Protein AF-A0A238GZ74-F1 (afdb_monomer)

Mean predicted aligned error: 11.52 Å

Nearest PDB structures (foldseek):
  6ar7-assembly4_D  TM=9.794E-01  e=8.488E-16  Burkholderia thailandensis E264
  6ar7-assembly1_A  TM=9.513E-01  e=3.813E-16  Burkholderia thailandensis E264
  5l0f-assembly2_B  TM=3.758E-01  e=3.341E+00  Homo sapiens

Organism: NCBI:txid1503053

pLDDT: mean 83.12, std 20.98, range [34.12, 98.75]

Secondary structure (DSSP, 8-state):
--SSSHHHHHHHHHHHHHHHTT--------PPPPHHHHHHHHHHT-GGG-SHHHHHHHHHHHHHHHHHHHHHHHHHHHHHS-HHHHHHHHHHHHHHHHHHHHHHHHHHHHHTT--SHHHHHHHHHHHHHHHHHHHHHHHHHHHHHHHHHHHHHH-TT----PPPP---GGGSHHHHHHHHHHHHHHHHHHHHS-GGGHHHHHHHHHHHHHHHPPPP----------

Foldseek 3Di:
DPDPPPVVVVVVVVVVVVVVVPPPDPPPPPPPPDVLVVQLVVQCPDPVLVDLVSNLVSLVVSQVVLLVLLVVLLVLCCVQPDPVVNVLSVQLVVLLVQLLVLQLLLLCQVLVVDDDSVSVVVSSVSNRPSSNVSSVVSNVSSVVSVVVVVVCVVPVDDDDPPDDDDDDLVVPPVSVVVVVVVVVVLVVVLVVGDPVCNVSSVSSVVSVVSSVDRDDPPPPDDDDDD

Radius of gyration: 26.58 Å; Cα contacts (8 Å, |Δi|>4): 121; chains: 1; bounding box: 65×77×78 Å

Solvent-accessible surface area (backbone atoms only — not comparable to full-atom values): 13130 Å² total; per-residue (Å²): 144,80,83,75,72,70,67,58,58,60,54,55,55,53,54,56,57,54,56,63,74,66,66,66,80,78,72,77,77,71,74,76,75,54,68,60,62,51,50,30,55,55,43,49,70,32,81,92,17,66,49,71,68,36,36,45,49,30,48,51,55,37,31,53,54,26,47,54,40,32,53,56,24,43,55,48,27,63,71,62,39,54,76,84,52,32,60,55,51,54,52,40,52,53,32,44,56,57,18,52,56,34,42,53,56,33,54,47,64,57,53,73,79,56,82,61,68,70,55,54,51,50,52,48,47,68,63,26,52,67,38,45,54,48,18,52,55,31,40,55,50,33,51,52,39,54,52,51,55,58,49,50,76,73,48,89,81,69,77,85,80,69,81,84,75,89,73,66,50,85,79,34,72,71,50,36,51,52,52,50,52,50,52,53,53,50,52,57,48,61,76,70,51,59,77,89,51,46,64,40,51,52,53,22,50,57,32,43,53,52,38,73,49,76,81,76,78,82,88,79,86,88,88,79,84,133

Sequence (226 aa):
MMARLGRTWARWAAAVLAGWLLAGAARAEVSAADPIDVAMRQCLARRDRSSTAGQIQCMDDAQQKWLVEVDNAYARVEKIAPADKRRGWQESQRRWLEWRKDESHLVHAVYETTQGTAYLMASADMRLQPVRDRALALRDAAERYVQQAAGRHAQAGGGKRGGRRVQPCSRDAACEHALFDMNRYYTKLRTRMPAASLPTLGRRSARGSRFAMRRRRSSARTSASI

InterPro domains:
  IPR009739 Lysozyme inhibitor LprI-like, N-terminal [PF07007] (48-138)

Structure (mmCIF, N/CA/C/O backbone):
data_AF-A0A238GZ74-F1
#
_entry.id   AF-A0A238GZ74-F1
#
loop_
_atom_site.group_PDB
_atom_site.id
_atom_site.type_symbol
_atom_site.label_atom_id
_atom_site.label_alt_id
_atom_site.label_comp_id
_atom_site.label_asym_id
_atom_site.label_entity_id
_atom_site.label_seq_id
_atom_site.pdbx_PDB_ins_code
_atom_site.Cartn_x
_atom_site.Cartn_y
_atom_site.Cartn_z
_atom_site.occupancy
_atom_site.B_iso_or_equiv
_atom_site.auth_seq_id
_atom_site.auth_comp_id
_atom_site.auth_asym_id
_atom_site.auth_atom_id
_atom_site.pdbx_PDB_model_num
ATOM 1 N N . MET A 1 1 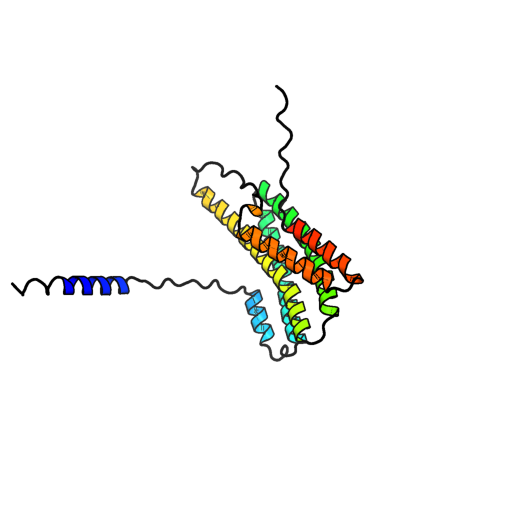? -37.310 -66.913 9.807 1.00 46.53 1 MET A N 1
ATOM 2 C CA . MET A 1 1 ? -36.650 -65.783 10.504 1.00 46.53 1 MET A CA 1
ATOM 3 C C . MET A 1 1 ? -35.963 -64.833 9.501 1.00 46.53 1 MET A C 1
ATOM 5 O O . MET A 1 1 ? -34.801 -64.521 9.673 1.00 46.53 1 MET A O 1
ATOM 9 N N . MET A 1 2 ? -36.657 -64.374 8.440 1.00 45.66 2 MET A N 1
ATOM 10 C CA . MET A 1 2 ? -36.032 -63.603 7.332 1.00 45.66 2 MET A CA 1
ATOM 11 C C . MET A 1 2 ? -36.835 -62.367 6.859 1.00 45.66 2 MET A C 1
ATOM 13 O O . MET A 1 2 ? -36.468 -61.734 5.881 1.00 45.66 2 MET A O 1
ATOM 17 N N . ALA A 1 3 ? -37.912 -61.963 7.548 1.00 49.19 3 ALA A N 1
ATOM 18 C CA . ALA A 1 3 ? -38.801 -60.878 7.079 1.00 49.19 3 ALA A CA 1
ATOM 19 C C . ALA A 1 3 ? -38.750 -59.574 7.909 1.00 49.19 3 ALA A C 1
ATOM 21 O O . ALA A 1 3 ? -39.533 -58.648 7.673 1.00 49.19 3 ALA A O 1
ATOM 22 N N . ARG A 1 4 ? -37.861 -59.481 8.910 1.00 45.59 4 ARG A N 1
ATOM 23 C CA . ARG A 1 4 ? -37.757 -58.302 9.801 1.00 45.59 4 ARG A CA 1
ATOM 24 C C . ARG A 1 4 ? -36.551 -57.396 9.525 1.00 45.59 4 ARG A C 1
ATOM 26 O O . ARG A 1 4 ? -36.539 -56.275 10.017 1.00 45.59 4 ARG A O 1
ATOM 33 N N . LEU A 1 5 ? -35.601 -57.826 8.692 1.00 48.38 5 LEU A N 1
ATOM 34 C CA . LEU A 1 5 ? -34.382 -57.065 8.381 1.00 48.38 5 LEU A CA 1
ATOM 35 C C . LEU A 1 5 ? -34.553 -56.040 7.243 1.00 48.38 5 LEU A C 1
ATOM 37 O O . LEU A 1 5 ? -33.797 -55.083 7.192 1.00 48.38 5 LEU A O 1
ATOM 41 N N . GLY A 1 6 ? -35.563 -56.164 6.373 1.00 41.38 6 GLY A N 1
ATOM 42 C CA . GLY A 1 6 ? -35.750 -55.240 5.237 1.00 41.38 6 GLY A CA 1
ATOM 43 C C . GLY A 1 6 ? -36.403 -53.891 5.578 1.00 41.38 6 GLY A C 1
ATOM 44 O O . GLY A 1 6 ? -36.279 -52.930 4.826 1.00 41.38 6 GLY A O 1
ATOM 45 N N . ARG A 1 7 ? -37.095 -53.784 6.723 1.00 48.53 7 ARG A N 1
ATOM 46 C CA . ARG A 1 7 ? -37.870 -52.579 7.091 1.00 48.53 7 ARG A CA 1
ATOM 47 C C . ARG A 1 7 ? -37.052 -51.486 7.778 1.00 48.53 7 ARG A C 1
ATOM 49 O O . ARG A 1 7 ? -37.480 -50.335 7.803 1.00 48.53 7 ARG A O 1
ATOM 56 N N . THR A 1 8 ? -35.894 -51.824 8.336 1.00 48.03 8 THR A N 1
ATOM 57 C CA . THR A 1 8 ? -35.014 -50.850 8.992 1.00 48.03 8 THR A CA 1
ATOM 58 C C . THR A 1 8 ? -34.196 -50.073 7.967 1.00 48.03 8 THR A C 1
ATOM 60 O O . THR A 1 8 ? -34.120 -48.854 8.067 1.00 48.03 8 THR A O 1
ATOM 63 N N . TRP A 1 9 ? -33.691 -50.727 6.919 1.00 48.41 9 TRP A N 1
ATOM 64 C CA . TRP A 1 9 ? -32.884 -50.091 5.868 1.00 48.41 9 TRP A CA 1
ATOM 65 C C . TRP A 1 9 ? -33.650 -49.027 5.069 1.00 48.41 9 TRP A C 1
ATOM 67 O O . TRP A 1 9 ? -33.105 -47.962 4.782 1.00 48.41 9 TRP A O 1
ATOM 77 N N . ALA A 1 10 ? -34.940 -49.251 4.802 1.00 49.47 10 ALA A N 1
ATOM 78 C CA . ALA A 1 10 ? -35.787 -48.283 4.101 1.00 49.47 10 ALA A CA 1
ATOM 79 C C . ALA A 1 10 ? -36.005 -46.974 4.891 1.00 49.47 10 ALA A C 1
ATOM 81 O O . ALA A 1 10 ? -36.161 -45.908 4.300 1.00 49.47 10 ALA A O 1
ATOM 82 N N . ARG A 1 11 ? -35.976 -47.028 6.231 1.00 50.97 11 ARG A N 1
ATOM 83 C CA . ARG A 1 11 ? -36.140 -45.842 7.091 1.00 50.97 11 ARG A CA 1
ATOM 84 C C . ARG A 1 11 ? -34.871 -44.994 7.172 1.00 50.97 11 ARG A C 1
ATOM 86 O O . ARG A 1 11 ? -34.969 -43.772 7.229 1.00 50.97 11 ARG A O 1
ATOM 93 N N . TRP A 1 12 ? -33.696 -45.621 7.116 1.00 52.06 12 TRP A N 1
ATOM 94 C CA . TRP A 1 12 ? -32.420 -44.900 7.089 1.00 52.06 12 TRP A CA 1
ATOM 95 C C . TRP A 1 12 ? -32.169 -44.218 5.738 1.00 52.06 12 TRP A C 1
ATOM 97 O O . TRP A 1 12 ? -31.689 -43.088 5.714 1.00 52.06 12 TRP A O 1
ATOM 107 N N . ALA A 1 13 ? -32.581 -44.831 4.622 1.00 50.59 13 ALA A N 1
ATOM 108 C CA . ALA A 1 13 ? -32.470 -44.214 3.297 1.00 50.59 13 ALA A CA 1
ATOM 109 C C . ALA A 1 13 ? -33.326 -42.936 3.156 1.00 50.59 13 ALA A C 1
ATOM 111 O O . ALA A 1 13 ? -32.868 -41.939 2.599 1.00 50.59 13 ALA A O 1
ATOM 112 N N . ALA A 1 14 ? -34.540 -42.926 3.720 1.00 50.47 14 ALA A N 1
ATOM 113 C CA . ALA A 1 14 ? -35.419 -41.755 3.688 1.00 50.47 14 ALA A CA 1
ATOM 114 C C . ALA A 1 14 ? -34.903 -40.586 4.556 1.00 50.47 14 ALA A C 1
ATOM 116 O O . ALA A 1 14 ? -35.042 -39.426 4.172 1.00 50.47 14 ALA A O 1
ATOM 117 N N . ALA A 1 15 ? -34.261 -40.873 5.694 1.00 52.97 15 ALA A N 1
ATOM 118 C CA . ALA A 1 15 ? -33.693 -39.843 6.568 1.00 52.97 15 ALA A CA 1
ATOM 119 C C . ALA A 1 15 ? -32.456 -39.156 5.955 1.00 52.97 15 ALA A C 1
ATOM 121 O O . ALA A 1 15 ? -32.269 -37.952 6.130 1.00 52.97 15 ALA A O 1
ATOM 122 N N . VAL A 1 16 ? -31.644 -39.889 5.185 1.00 55.69 16 VAL A N 1
ATOM 123 C CA . VAL A 1 16 ? -30.477 -39.323 4.484 1.00 55.69 16 VAL A CA 1
ATOM 124 C C . VAL A 1 16 ? -30.906 -38.428 3.313 1.00 55.69 16 VAL A C 1
ATOM 126 O O . VAL A 1 16 ? -30.324 -37.362 3.118 1.00 55.69 16 VAL A O 1
ATOM 129 N N . LEU A 1 17 ? -31.970 -38.794 2.587 1.00 52.47 17 LEU A N 1
ATOM 130 C CA . LEU A 1 17 ? -32.518 -37.973 1.497 1.00 52.47 17 LEU A CA 1
ATOM 131 C C . LEU A 1 17 ? -33.204 -36.688 1.998 1.00 52.47 17 LEU A C 1
ATOM 133 O O . LEU A 1 17 ? -33.094 -35.649 1.350 1.00 52.47 17 LEU A O 1
ATOM 137 N N . ALA A 1 18 ? -33.844 -36.713 3.172 1.00 52.44 18 ALA A N 1
ATOM 138 C CA . ALA A 1 18 ? -34.427 -35.513 3.782 1.00 52.44 18 ALA A CA 1
ATOM 139 C C . ALA A 1 18 ? -33.367 -34.542 4.344 1.00 52.44 18 ALA A C 1
ATOM 141 O O . ALA A 1 18 ? -33.558 -33.328 4.298 1.00 52.44 18 ALA A O 1
ATOM 142 N N . GLY A 1 19 ? -32.225 -35.054 4.823 1.00 47.50 19 GLY A N 1
ATOM 143 C CA . GLY A 1 19 ? -31.106 -34.227 5.292 1.00 47.50 19 GLY A CA 1
ATOM 144 C C . GLY A 1 19 ? -30.390 -33.462 4.172 1.00 47.50 19 GLY A C 1
ATOM 145 O O . GLY A 1 19 ? -29.917 -32.350 4.393 1.00 47.50 19 GLY A O 1
ATOM 146 N N . TRP A 1 20 ? -30.365 -34.013 2.954 1.00 51.56 20 TRP A N 1
ATOM 147 C CA . TRP A 1 20 ? -29.776 -33.351 1.782 1.00 51.56 20 TRP A CA 1
ATOM 148 C C . TRP A 1 20 ? -30.639 -32.215 1.216 1.00 51.56 20 TRP A C 1
ATOM 150 O O . TRP A 1 20 ? -30.100 -31.266 0.654 1.00 51.56 20 TRP A O 1
ATOM 160 N N . LEU A 1 21 ? -31.962 -32.257 1.406 1.00 48.66 21 LEU A N 1
ATOM 161 C CA . LEU A 1 21 ? -32.877 -31.214 0.920 1.00 48.66 21 LEU A CA 1
ATOM 162 C C . LEU A 1 21 ? -32.954 -29.976 1.834 1.00 48.66 21 LEU A C 1
ATOM 164 O O . LEU A 1 21 ? -33.489 -28.950 1.423 1.00 48.66 21 LEU A O 1
ATOM 168 N N . LEU A 1 22 ? -32.394 -30.043 3.047 1.00 49.59 22 LEU A N 1
ATOM 169 C CA . LEU A 1 22 ? -32.349 -28.932 4.011 1.00 49.59 22 LEU A CA 1
ATOM 170 C C . LEU A 1 22 ? -30.972 -28.263 4.125 1.00 49.59 22 LEU A C 1
ATOM 172 O O . LEU A 1 22 ? -30.814 -27.322 4.905 1.00 49.59 22 LEU A O 1
ATOM 176 N N . ALA A 1 23 ? -29.991 -28.669 3.313 1.00 51.97 23 ALA A N 1
ATOM 177 C CA . ALA A 1 23 ? -28.758 -27.912 3.110 1.00 51.97 23 ALA A CA 1
ATOM 178 C C . ALA A 1 23 ? -29.053 -26.692 2.218 1.00 51.97 23 ALA A C 1
ATOM 180 O O . ALA A 1 23 ? -28.627 -26.602 1.068 1.00 51.97 23 ALA A O 1
ATOM 181 N N . GLY A 1 24 ? -29.859 -25.768 2.751 1.00 52.69 24 GLY A N 1
ATOM 182 C CA . GLY A 1 24 ? -30.138 -24.479 2.142 1.00 52.69 24 GLY A CA 1
ATOM 183 C C . GLY A 1 24 ? -28.825 -23.806 1.771 1.00 52.69 24 GLY A C 1
ATOM 184 O O . GLY A 1 24 ? -27.907 -23.734 2.588 1.00 52.69 24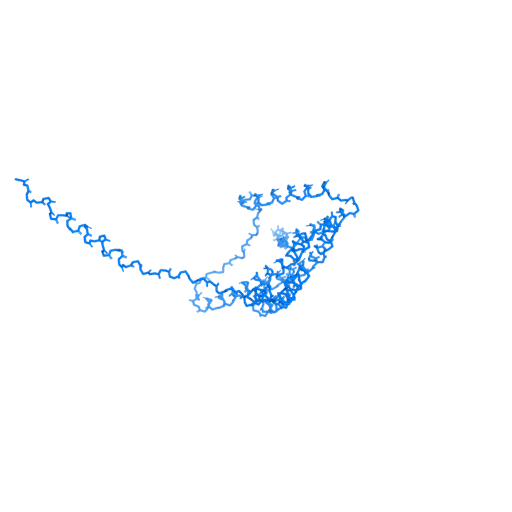 GLY A O 1
ATOM 185 N N . ALA A 1 25 ? -28.740 -23.368 0.516 1.00 51.97 25 ALA A N 1
ATOM 186 C CA . ALA A 1 25 ? -27.586 -22.702 -0.054 1.00 51.97 25 ALA A CA 1
ATOM 187 C C . ALA A 1 25 ? -27.065 -21.623 0.903 1.00 51.97 25 ALA A C 1
ATOM 189 O O . ALA A 1 25 ? -27.630 -20.531 0.998 1.00 51.97 25 ALA A O 1
ATOM 190 N N . ALA A 1 26 ? -25.964 -21.927 1.591 1.00 49.28 26 ALA A N 1
ATOM 191 C CA . ALA A 1 26 ? -25.120 -20.915 2.186 1.00 49.28 26 ALA A CA 1
ATOM 192 C C . ALA A 1 26 ? -24.568 -20.106 1.011 1.00 49.28 26 ALA A C 1
ATOM 194 O O . ALA A 1 26 ? -23.570 -20.471 0.391 1.00 49.28 26 ALA A O 1
ATOM 195 N N . ARG A 1 27 ? -25.282 -19.042 0.632 1.00 48.38 27 ARG A N 1
ATOM 196 C CA . ARG A 1 27 ? -24.738 -18.024 -0.251 1.00 48.38 27 ARG A CA 1
ATOM 197 C C . ARG A 1 27 ? -23.567 -17.431 0.513 1.00 48.38 27 ARG A C 1
ATOM 199 O O . ARG A 1 27 ? -23.760 -16.660 1.446 1.00 48.38 27 ARG A O 1
ATOM 206 N N . ALA A 1 28 ? -22.358 -17.846 0.154 1.00 44.69 28 ALA A N 1
ATOM 207 C CA . ALA A 1 28 ? -21.186 -17.048 0.434 1.00 44.69 28 ALA A CA 1
ATOM 208 C C . ALA A 1 28 ? -21.452 -15.703 -0.246 1.00 44.69 28 ALA A C 1
ATOM 210 O O . ALA A 1 28 ? -21.401 -15.606 -1.473 1.00 44.69 28 ALA A O 1
ATOM 211 N N . GLU A 1 29 ? -21.858 -14.699 0.530 1.00 43.28 29 GLU A N 1
ATOM 212 C CA . GLU A 1 29 ? -21.882 -13.324 0.061 1.00 43.28 29 GLU A CA 1
ATOM 213 C C . GLU A 1 29 ? -20.438 -12.992 -0.300 1.00 43.28 29 GLU A C 1
ATOM 215 O O . GLU A 1 29 ? -19.588 -12.755 0.557 1.00 43.28 29 GLU A O 1
ATOM 220 N N . VAL A 1 30 ? -20.126 -13.085 -1.591 1.00 51.38 30 VAL A N 1
ATOM 221 C CA . VAL A 1 30 ? -18.886 -12.546 -2.123 1.00 51.38 30 VAL A CA 1
ATOM 222 C C . VAL A 1 30 ? -18.981 -11.056 -1.848 1.00 51.38 30 VAL A C 1
ATOM 224 O O . VAL A 1 30 ? -19.766 -10.371 -2.505 1.00 51.38 30 VAL A O 1
ATOM 227 N N . SER A 1 31 ? -18.236 -10.569 -0.849 1.00 61.50 31 SER A N 1
ATOM 228 C CA . SER A 1 31 ? -18.113 -9.133 -0.604 1.00 61.50 31 SER A CA 1
ATOM 229 C C . SER A 1 31 ? -17.838 -8.463 -1.939 1.00 61.50 31 SER A C 1
ATOM 231 O O . SER A 1 31 ? -16.862 -8.798 -2.617 1.00 61.50 31 SER A O 1
ATOM 233 N N . ALA A 1 32 ? -18.742 -7.569 -2.341 1.00 75.31 32 ALA A N 1
ATOM 234 C CA . ALA A 1 32 ? -18.608 -6.856 -3.595 1.00 75.31 32 ALA A CA 1
ATOM 235 C C . ALA A 1 32 ? -17.223 -6.198 -3.637 1.00 75.31 32 ALA A C 1
ATOM 237 O O . ALA A 1 32 ? -16.782 -5.591 -2.658 1.00 75.31 32 ALA A O 1
ATOM 238 N N . ALA A 1 33 ? -16.519 -6.371 -4.757 1.00 86.12 33 ALA A N 1
ATOM 239 C CA . ALA A 1 33 ? -15.210 -5.761 -4.939 1.00 86.12 33 ALA A CA 1
ATOM 240 C C . ALA A 1 33 ? -15.310 -4.239 -4.763 1.00 86.12 33 ALA A C 1
ATOM 242 O O . ALA A 1 33 ? -16.306 -3.634 -5.167 1.00 86.12 33 ALA A O 1
ATOM 243 N N . ASP A 1 34 ? -14.268 -3.627 -4.200 1.00 94.81 34 ASP A N 1
ATOM 244 C CA . ASP A 1 34 ? -14.246 -2.182 -3.991 1.00 94.81 34 ASP A CA 1
ATOM 245 C C . ASP A 1 34 ? -14.442 -1.435 -5.328 1.00 94.81 34 ASP A C 1
ATOM 247 O O . ASP A 1 34 ? -13.803 -1.802 -6.325 1.00 94.81 34 ASP A O 1
ATOM 251 N N . PRO A 1 35 ? -15.288 -0.389 -5.385 1.00 96.38 35 PRO A N 1
ATOM 252 C CA . PRO A 1 35 ? -15.501 0.389 -6.602 1.00 96.38 35 PRO A CA 1
ATOM 253 C C . PRO A 1 35 ? -14.214 0.943 -7.235 1.00 96.38 35 PRO A C 1
ATOM 255 O O . PRO A 1 35 ? -14.149 1.057 -8.459 1.00 96.38 35 PRO A O 1
ATOM 258 N N . ILE A 1 36 ? -13.176 1.251 -6.447 1.00 97.81 36 ILE A N 1
ATOM 259 C CA . ILE A 1 36 ? -11.873 1.703 -6.959 1.00 97.81 36 ILE A CA 1
ATOM 260 C C . ILE A 1 36 ? -11.189 0.576 -7.737 1.00 97.81 36 ILE A C 1
ATOM 262 O O . ILE A 1 36 ? -10.707 0.799 -8.848 1.00 97.81 36 ILE A O 1
ATOM 266 N N . ASP A 1 37 ? -11.204 -0.645 -7.204 1.00 97.31 37 ASP A N 1
ATOM 267 C CA . ASP A 1 37 ? -10.614 -1.814 -7.863 1.00 97.31 37 ASP A CA 1
ATOM 268 C C . ASP A 1 37 ? -11.423 -2.230 -9.104 1.00 97.31 37 ASP A C 1
ATOM 270 O O . ASP A 1 37 ? -10.864 -2.685 -10.106 1.00 97.31 37 ASP A O 1
ATOM 274 N N . VAL A 1 38 ? -12.750 -2.066 -9.069 1.00 97.75 38 VAL A N 1
ATOM 275 C CA . VAL A 1 38 ? -13.624 -2.245 -10.241 1.00 97.75 38 VAL A CA 1
ATOM 276 C C . VAL A 1 38 ? -13.270 -1.226 -11.329 1.00 97.75 38 VAL A C 1
ATOM 278 O O . VAL A 1 38 ? -13.037 -1.617 -12.473 1.00 97.75 38 VAL A O 1
ATOM 281 N N . ALA A 1 39 ? -13.167 0.058 -10.976 1.00 97.94 39 ALA A N 1
ATOM 282 C CA . ALA A 1 39 ? -12.821 1.124 -11.912 1.00 97.94 39 ALA A CA 1
ATOM 283 C C . ALA A 1 39 ? -11.410 0.948 -12.493 1.00 97.94 39 ALA A C 1
ATOM 285 O O . ALA A 1 39 ? -11.197 1.199 -13.678 1.00 97.94 39 ALA A O 1
ATOM 286 N N . MET A 1 40 ? -10.451 0.471 -11.694 1.00 98.31 40 MET A N 1
ATOM 287 C CA . MET A 1 40 ? -9.111 0.140 -12.176 1.00 98.31 40 MET A CA 1
ATOM 288 C C . MET A 1 40 ? -9.158 -0.985 -13.214 1.00 98.31 40 MET A C 1
ATOM 290 O O . MET A 1 40 ? -8.595 -0.837 -14.295 1.00 98.31 40 MET A O 1
ATOM 294 N N . ARG A 1 41 ? -9.876 -2.084 -12.937 1.00 97.75 41 ARG A N 1
ATOM 295 C CA . ARG A 1 41 ? -10.045 -3.190 -13.900 1.00 97.75 41 ARG A CA 1
ATOM 296 C C . ARG A 1 41 ? -10.688 -2.728 -15.205 1.00 97.75 41 ARG A C 1
ATOM 298 O O . ARG A 1 41 ? -10.248 -3.131 -16.276 1.00 97.75 41 ARG A O 1
ATOM 305 N N . GLN A 1 42 ? -11.690 -1.857 -15.123 1.00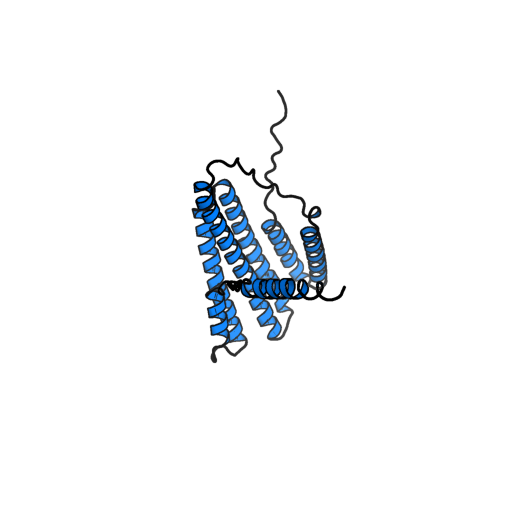 98.19 42 GLN A N 1
ATOM 306 C CA . GLN A 1 42 ? -12.312 -1.257 -16.303 1.00 98.19 42 GLN A CA 1
ATOM 307 C C . GLN A 1 42 ? -11.328 -0.365 -17.069 1.00 98.19 42 GLN A C 1
ATOM 309 O O . GLN A 1 42 ? -11.254 -0.463 -18.289 1.00 98.19 42 GLN A O 1
ATOM 314 N N . CYS A 1 43 ? -10.536 0.457 -16.371 1.00 98.31 43 CYS A N 1
ATOM 315 C CA . CYS A 1 43 ? -9.501 1.297 -16.975 1.00 98.31 43 CYS A CA 1
ATOM 316 C C . CYS A 1 43 ? -8.472 0.464 -17.746 1.00 98.31 43 CYS A C 1
ATOM 318 O O . CYS A 1 43 ? -8.187 0.767 -18.901 1.00 98.31 43 CYS A O 1
ATOM 320 N N . LEU A 1 44 ? -7.979 -0.617 -17.135 1.00 98.06 44 LEU A N 1
ATOM 321 C CA . LEU A 1 44 ? -7.005 -1.533 -17.736 1.00 98.06 44 LEU A CA 1
ATOM 322 C C . LEU A 1 44 ? -7.538 -2.240 -18.994 1.00 98.06 44 LEU A C 1
ATOM 324 O O . LEU A 1 44 ? -6.751 -2.628 -19.851 1.00 98.06 44 LEU A O 1
ATOM 328 N N . ALA A 1 45 ? -8.860 -2.392 -19.122 1.00 97.94 45 ALA A N 1
ATOM 329 C CA . ALA A 1 45 ? -9.506 -2.995 -20.287 1.00 97.94 45 ALA A CA 1
ATOM 330 C C . ALA A 1 45 ? -9.772 -1.998 -21.434 1.00 97.94 45 ALA A C 1
ATOM 332 O O . ALA A 1 45 ? -10.227 -2.399 -22.509 1.00 97.94 45 ALA A O 1
ATOM 333 N N . ARG A 1 46 ? -9.523 -0.696 -21.235 1.00 97.81 46 ARG A N 1
ATOM 334 C CA . ARG A 1 46 ? -9.758 0.316 -22.270 1.00 97.81 46 ARG A CA 1
ATOM 335 C C . ARG A 1 46 ? -8.734 0.202 -23.396 1.00 97.81 46 ARG A C 1
ATOM 337 O O . ARG A 1 46 ? -7.536 0.078 -23.152 1.00 97.81 46 ARG A O 1
ATOM 344 N N . ARG A 1 47 ? -9.193 0.354 -24.644 1.00 96.88 47 ARG A N 1
ATOM 345 C CA . ARG A 1 47 ? -8.318 0.314 -25.831 1.00 96.88 47 ARG A CA 1
ATOM 346 C C . ARG A 1 47 ? -7.226 1.387 -25.804 1.00 96.88 47 ARG A C 1
ATOM 348 O O . ARG A 1 47 ? -6.106 1.101 -26.201 1.00 96.88 47 ARG A O 1
ATOM 355 N N . ASP A 1 48 ? -7.525 2.583 -25.296 1.00 96.12 48 ASP A N 1
ATOM 356 C CA . ASP A 1 48 ? -6.558 3.684 -25.173 1.00 96.12 48 ASP A CA 1
ATOM 357 C C . ASP A 1 48 ? -5.566 3.514 -24.004 1.00 96.12 48 ASP A C 1
ATOM 359 O O . ASP A 1 48 ? -4.636 4.302 -23.863 1.00 96.12 48 ASP A O 1
ATOM 363 N N . ARG A 1 49 ? -5.732 2.473 -23.176 1.00 96.31 49 ARG A N 1
ATOM 364 C CA . ARG A 1 49 ? -4.859 2.141 -22.036 1.00 96.31 49 ARG A CA 1
ATOM 365 C C . ARG A 1 49 ? -4.143 0.794 -22.212 1.00 96.31 49 ARG A C 1
ATOM 367 O O . ARG A 1 49 ? -3.625 0.253 -21.242 1.00 96.31 49 ARG A O 1
ATOM 374 N N . SER A 1 50 ? -4.097 0.254 -23.434 1.00 95.12 50 SER A N 1
ATOM 375 C CA . SER A 1 50 ? -3.501 -1.063 -23.715 1.00 95.12 50 SER A CA 1
ATOM 376 C C . SER A 1 50 ? -1.972 -1.096 -23.611 1.00 95.12 50 SER A C 1
ATOM 378 O O . SER A 1 50 ? -1.396 -2.161 -23.394 1.00 95.12 50 SER A O 1
ATOM 380 N N . SER A 1 51 ? -1.303 0.051 -23.763 1.00 97.62 51 SER A N 1
ATOM 381 C CA . SER A 1 51 ? 0.149 0.152 -23.607 1.00 97.62 51 SER A CA 1
ATOM 382 C C . SER A 1 51 ? 0.557 0.008 -22.139 1.00 97.62 51 SER A C 1
ATOM 384 O O . SER A 1 51 ? -0.201 0.367 -21.241 1.00 97.62 51 SER A O 1
ATOM 386 N N . THR A 1 52 ? 1.789 -0.438 -21.868 1.00 97.62 52 THR A N 1
ATOM 387 C CA . THR A 1 52 ? 2.318 -0.504 -20.491 1.00 97.62 52 THR A CA 1
ATOM 388 C C . THR A 1 52 ? 2.214 0.843 -19.773 1.00 97.62 52 THR A C 1
ATOM 390 O O . THR A 1 52 ? 1.830 0.890 -18.610 1.00 97.62 52 THR A O 1
ATOM 393 N N . ALA A 1 53 ? 2.496 1.952 -20.464 1.00 97.50 53 ALA A N 1
ATOM 394 C CA . ALA A 1 53 ? 2.343 3.286 -19.890 1.00 97.50 53 ALA A CA 1
ATOM 395 C C . ALA A 1 53 ? 0.880 3.583 -19.514 1.00 97.50 53 ALA A C 1
ATOM 397 O O . ALA A 1 53 ? 0.618 4.068 -18.417 1.00 97.50 53 ALA A O 1
ATOM 398 N N . GLY A 1 54 ? -0.075 3.237 -20.385 1.00 98.19 54 GLY A N 1
ATOM 399 C CA . GLY A 1 54 ? -1.506 3.383 -20.108 1.00 98.19 54 GLY A CA 1
ATOM 400 C C . GLY A 1 54 ? -1.985 2.513 -18.942 1.00 98.19 54 GLY A C 1
ATOM 401 O O . GLY A 1 54 ? -2.788 2.965 -18.124 1.00 98.19 54 GLY A O 1
ATOM 402 N N . GLN A 1 55 ? -1.449 1.297 -18.811 1.00 98.19 55 GLN A N 1
ATOM 403 C CA . GLN A 1 55 ? -1.742 0.417 -17.680 1.00 98.19 55 GLN A CA 1
ATOM 404 C C . GLN A 1 55 ? -1.197 0.976 -16.362 1.00 98.19 55 GLN A C 1
ATOM 406 O O . GLN A 1 55 ? -1.932 1.028 -15.376 1.00 98.19 55 GLN A O 1
ATOM 411 N N . ILE A 1 56 ? 0.049 1.463 -16.351 1.00 98.31 56 ILE A N 1
ATOM 412 C CA . ILE A 1 56 ? 0.647 2.120 -15.179 1.00 98.31 56 ILE A CA 1
ATOM 413 C C . ILE A 1 56 ? -0.168 3.353 -14.782 1.00 98.31 56 ILE A C 1
ATOM 415 O O . ILE A 1 56 ? -0.471 3.513 -13.604 1.00 98.31 56 ILE A O 1
ATOM 419 N N . GLN A 1 57 ? -0.620 4.163 -15.745 1.00 98.44 57 GLN A N 1
ATOM 420 C CA . GLN A 1 57 ? -1.510 5.295 -15.465 1.00 98.44 57 GLN A CA 1
ATOM 421 C C . GLN A 1 57 ? -2.805 4.854 -14.773 1.00 98.44 57 GLN A C 1
ATOM 423 O O . GLN A 1 57 ? -3.214 5.480 -13.804 1.00 98.44 57 GLN A O 1
ATOM 428 N N . CYS A 1 58 ? -3.436 3.756 -15.205 1.00 98.56 58 CYS A N 1
ATOM 429 C CA . CYS A 1 58 ? -4.617 3.224 -14.513 1.00 98.56 58 CYS A CA 1
ATOM 430 C C . CYS A 1 58 ? -4.320 2.816 -13.058 1.00 98.56 58 CYS A C 1
ATOM 432 O O . CYS A 1 58 ? -5.168 3.001 -12.184 1.00 98.56 58 CYS A O 1
ATOM 434 N N . MET A 1 59 ? -3.138 2.253 -12.794 1.00 98.62 59 MET A N 1
ATOM 435 C CA . MET A 1 59 ? -2.715 1.858 -11.446 1.00 98.62 59 MET A CA 1
ATOM 436 C C . MET A 1 59 ? -2.396 3.073 -10.568 1.00 98.62 59 MET A C 1
ATOM 438 O O . MET A 1 59 ? -2.788 3.099 -9.403 1.00 98.62 59 MET A O 1
ATOM 442 N N . ASP A 1 60 ? -1.741 4.093 -11.123 1.00 98.44 60 ASP A N 1
ATOM 443 C CA . ASP A 1 60 ? -1.455 5.348 -10.425 1.00 98.44 60 ASP A CA 1
ATOM 444 C C . ASP A 1 60 ? -2.760 6.123 -10.138 1.00 98.44 60 ASP A C 1
ATOM 446 O O . ASP A 1 60 ? -2.963 6.587 -9.015 1.00 98.44 60 ASP A O 1
ATOM 450 N N . ASP A 1 61 ? -3.706 6.172 -11.085 1.00 98.62 61 ASP A N 1
ATOM 451 C CA . ASP A 1 61 ? -5.049 6.743 -10.884 1.00 98.62 61 ASP A CA 1
ATOM 452 C C . ASP A 1 61 ? -5.786 6.036 -9.727 1.00 98.62 61 ASP A C 1
ATOM 454 O O . ASP A 1 61 ? -6.413 6.676 -8.875 1.00 98.62 61 ASP A O 1
ATOM 458 N N . ALA A 1 62 ? -5.705 4.702 -9.668 1.00 98.62 62 ALA A N 1
ATOM 459 C CA . ALA A 1 62 ? -6.275 3.916 -8.576 1.00 98.62 62 ALA A CA 1
ATOM 460 C C . ALA A 1 62 ? -5.562 4.189 -7.246 1.00 98.62 62 ALA A C 1
ATOM 462 O O . ALA A 1 62 ? -6.222 4.324 -6.216 1.00 98.62 62 ALA A O 1
ATOM 463 N N . GLN A 1 63 ? -4.235 4.330 -7.257 1.00 98.50 63 GLN A N 1
ATOM 464 C CA . GLN A 1 63 ? -3.462 4.683 -6.070 1.00 98.50 63 GLN A CA 1
ATOM 465 C C . GLN A 1 63 ? -3.907 6.033 -5.500 1.00 98.50 63 GLN A C 1
ATOM 467 O O . GLN A 1 63 ? -4.091 6.139 -4.288 1.00 98.50 63 GLN A O 1
ATOM 472 N N . GLN A 1 64 ? -4.110 7.047 -6.346 1.00 98.62 64 GLN A N 1
ATOM 473 C CA . GLN A 1 64 ? -4.577 8.363 -5.901 1.00 98.62 64 GLN A CA 1
ATOM 474 C C . GLN A 1 64 ? -5.969 8.291 -5.271 1.00 98.62 64 GLN A C 1
ATOM 476 O O . GLN A 1 64 ? -6.201 8.864 -4.207 1.00 98.62 64 GLN A O 1
ATOM 481 N N . LYS A 1 65 ? -6.883 7.517 -5.862 1.00 98.75 65 LYS A N 1
ATOM 482 C CA . LYS A 1 65 ? -8.206 7.272 -5.267 1.00 98.75 65 LYS A CA 1
ATOM 483 C C . LYS A 1 65 ? -8.098 6.566 -3.916 1.00 98.75 65 LYS A C 1
ATOM 485 O O . LYS A 1 65 ? -8.761 6.962 -2.963 1.00 98.75 65 LYS A O 1
ATOM 490 N N . TRP A 1 66 ? -7.227 5.566 -3.801 1.00 98.69 66 TRP A N 1
ATOM 491 C CA . TRP A 1 66 ? -6.975 4.895 -2.528 1.00 98.69 66 TRP A CA 1
ATOM 492 C C . TRP A 1 66 ? -6.340 5.823 -1.481 1.00 98.69 66 TRP A C 1
ATOM 494 O O . TRP A 1 66 ? -6.659 5.685 -0.304 1.00 98.69 66 TRP A O 1
ATOM 504 N N . LEU A 1 67 ? -5.495 6.785 -1.873 1.00 98.44 67 LEU A N 1
ATOM 505 C CA . LEU A 1 67 ? -4.950 7.802 -0.960 1.00 98.44 67 LEU A CA 1
ATOM 506 C C . LEU A 1 67 ? -6.058 8.694 -0.391 1.00 98.44 67 LEU A C 1
ATOM 508 O O . LEU A 1 67 ? -6.116 8.882 0.821 1.00 98.44 67 LEU A O 1
ATOM 512 N N . VAL A 1 68 ? -6.984 9.156 -1.235 1.00 98.69 68 VAL A N 1
ATOM 513 C CA . VAL A 1 68 ? -8.174 9.894 -0.779 1.00 98.69 68 VAL A CA 1
ATOM 514 C C . VAL A 1 68 ? -8.982 9.058 0.221 1.00 98.69 68 VAL A C 1
ATOM 516 O O . VAL A 1 68 ? -9.430 9.563 1.249 1.00 98.69 68 VAL A O 1
ATOM 519 N N . GLU A 1 69 ? -9.112 7.752 -0.017 1.00 98.44 69 GLU A N 1
ATOM 520 C CA . GLU A 1 69 ? -9.812 6.854 0.905 1.00 98.44 69 GLU A CA 1
ATOM 521 C C . GLU A 1 69 ? -9.063 6.576 2.210 1.00 98.44 69 GLU A C 1
ATOM 523 O O . GLU A 1 69 ? -9.707 6.368 3.241 1.00 98.44 69 GLU A O 1
ATOM 528 N N . VAL A 1 70 ? -7.727 6.626 2.215 1.00 98.69 70 VAL A N 1
ATOM 529 C CA . VAL A 1 70 ? -6.951 6.644 3.464 1.00 98.69 70 VAL A CA 1
ATOM 530 C C . VAL A 1 70 ? -7.365 7.848 4.307 1.00 98.69 70 VAL A C 1
ATOM 532 O O . VAL A 1 70 ? -7.655 7.676 5.492 1.00 98.69 70 VAL A O 1
ATOM 535 N N . ASP A 1 71 ? -7.436 9.039 3.715 1.00 98.56 71 ASP A N 1
ATOM 536 C CA . ASP A 1 71 ? -7.770 10.270 4.437 1.00 98.56 71 ASP A CA 1
ATOM 537 C C . ASP A 1 71 ? -9.228 10.272 4.918 1.00 98.56 71 ASP A C 1
ATOM 539 O O . ASP A 1 71 ? -9.495 10.529 6.097 1.00 98.56 71 ASP A O 1
ATOM 543 N N . ASN A 1 72 ? -10.170 9.878 4.055 1.00 98.56 72 ASN A N 1
ATOM 544 C CA . ASN A 1 72 ? -11.591 9.757 4.396 1.00 98.56 72 ASN A CA 1
ATOM 545 C C . ASN A 1 72 ? -11.824 8.759 5.543 1.00 98.56 72 ASN A C 1
ATOM 547 O O . ASN A 1 72 ? -12.542 9.045 6.511 1.00 98.56 72 ASN A O 1
ATOM 551 N N . ALA A 1 73 ? -11.214 7.573 5.457 1.00 98.12 73 ALA A N 1
ATOM 552 C CA . ALA A 1 73 ? -11.345 6.546 6.483 1.00 98.12 73 ALA A CA 1
ATOM 553 C C . ALA A 1 73 ? -10.663 6.966 7.791 1.00 98.12 73 ALA A C 1
ATOM 555 O O . ALA A 1 73 ? -11.208 6.738 8.874 1.00 98.12 73 ALA A O 1
ATOM 556 N N . TYR A 1 74 ? -9.507 7.627 7.711 1.00 98.50 74 TYR A N 1
ATOM 557 C CA . TYR A 1 74 ? -8.810 8.156 8.877 1.00 98.50 74 TYR A CA 1
ATOM 558 C C . TYR A 1 74 ? -9.635 9.227 9.603 1.00 98.50 74 TYR A C 1
ATOM 560 O O . TYR A 1 74 ? -9.839 9.109 10.814 1.00 98.50 74 TYR A O 1
ATOM 568 N N . ALA A 1 75 ? -10.203 10.198 8.881 1.00 98.38 75 ALA A N 1
ATOM 569 C CA . ALA A 1 75 ? -11.084 11.217 9.455 1.00 98.38 75 ALA A CA 1
ATOM 570 C C . ALA A 1 75 ? -12.299 10.589 10.162 1.00 98.38 75 ALA A C 1
ATOM 572 O O . ALA A 1 75 ? -12.693 11.005 11.258 1.00 98.38 75 ALA A O 1
ATOM 573 N N . ARG A 1 76 ? -12.867 9.522 9.582 1.00 97.62 76 ARG A N 1
ATOM 574 C CA . ARG A 1 76 ? -13.942 8.751 10.219 1.00 97.62 76 ARG A CA 1
ATOM 575 C C . ARG A 1 76 ? -13.473 8.118 11.527 1.00 97.62 76 ARG A C 1
ATOM 577 O O . ARG A 1 76 ? -14.161 8.274 12.534 1.00 97.62 76 ARG A O 1
ATOM 584 N N . VAL A 1 77 ? -12.314 7.453 11.537 1.00 96.94 77 VAL A N 1
ATOM 585 C CA . VAL A 1 77 ? -11.718 6.885 12.759 1.00 96.94 77 VAL A CA 1
ATOM 586 C C . VAL A 1 77 ? -11.503 7.968 13.818 1.00 96.94 77 VAL A C 1
ATOM 588 O O . VAL A 1 77 ? -11.857 7.752 14.974 1.00 96.94 77 VAL A O 1
ATOM 591 N N . GLU A 1 78 ? -10.984 9.143 13.462 1.00 96.31 78 GLU A N 1
ATOM 592 C CA . GLU A 1 78 ? -10.773 10.235 14.423 1.00 96.31 78 GLU A CA 1
ATOM 593 C C . GLU A 1 78 ? -12.069 10.750 15.056 1.00 96.31 78 GLU A C 1
ATOM 595 O O . GLU A 1 78 ? -12.081 11.096 16.245 1.00 96.31 78 GLU A O 1
ATOM 600 N N . LYS A 1 79 ? -13.161 10.759 14.286 1.00 96.62 79 LYS A N 1
ATOM 601 C CA . LYS A 1 79 ? -14.481 11.188 14.753 1.00 96.62 79 LYS A CA 1
ATOM 602 C C . LYS A 1 79 ? -15.121 10.183 15.713 1.00 96.62 79 LYS A C 1
ATOM 604 O O . LYS A 1 79 ? -15.702 10.598 16.711 1.00 96.62 79 LYS A O 1
ATOM 609 N N . ILE A 1 80 ? -15.037 8.883 15.418 1.00 95.50 80 ILE A N 1
ATOM 610 C CA . ILE A 1 80 ? -15.828 7.856 16.126 1.00 95.50 80 ILE A CA 1
ATOM 611 C C . ILE A 1 80 ? -15.028 7.016 17.129 1.00 95.50 80 ILE A C 1
ATOM 613 O O . ILE A 1 80 ? -15.619 6.342 17.973 1.00 95.50 80 ILE A O 1
ATOM 617 N N . ALA A 1 81 ? -13.694 7.007 17.049 1.00 93.44 81 ALA A N 1
ATOM 618 C CA . ALA A 1 81 ? -12.882 6.197 17.948 1.00 93.44 81 ALA A CA 1
ATOM 619 C C . ALA A 1 81 ? -12.919 6.750 19.387 1.00 93.44 81 ALA A C 1
ATOM 621 O O . ALA A 1 81 ? -12.757 7.956 19.597 1.00 93.44 81 ALA A O 1
ATOM 622 N N . PRO A 1 82 ? -13.010 5.878 20.410 1.00 91.81 82 PRO A N 1
ATOM 623 C CA . PRO A 1 82 ? -12.846 6.283 21.803 1.00 91.81 82 PRO A CA 1
ATOM 624 C C . PRO A 1 82 ? -11.501 6.986 22.044 1.00 91.81 82 PRO A C 1
ATOM 626 O O . PRO A 1 82 ? -10.489 6.647 21.422 1.00 91.81 82 PRO A O 1
ATOM 629 N N . ALA A 1 83 ? -11.459 7.934 22.986 1.00 87.56 83 ALA A N 1
ATOM 630 C CA . ALA A 1 83 ? -10.292 8.794 23.215 1.00 87.56 83 ALA A CA 1
ATOM 631 C C . ALA A 1 83 ? -8.979 8.024 23.482 1.00 87.56 83 ALA A C 1
ATOM 633 O O . ALA A 1 83 ? -7.909 8.451 23.037 1.00 87.56 83 ALA A O 1
ATOM 634 N N . ASP A 1 84 ? -9.045 6.872 24.162 1.00 82.31 84 ASP A N 1
ATOM 635 C CA . ASP A 1 84 ? -7.884 6.014 24.433 1.00 82.31 84 ASP A CA 1
ATOM 636 C C . ASP A 1 84 ? -7.347 5.319 23.168 1.00 82.31 84 ASP A C 1
ATOM 638 O O . ASP A 1 84 ? -6.151 5.021 23.081 1.00 82.31 84 ASP A O 1
ATOM 642 N N . LYS A 1 85 ? -8.209 5.075 22.173 1.00 88.88 85 LYS A N 1
ATOM 643 C CA . LYS A 1 85 ? -7.843 4.481 20.880 1.00 88.88 85 LYS A CA 1
ATOM 644 C C . LYS A 1 85 ? -7.419 5.522 19.858 1.00 88.88 85 LYS A C 1
ATOM 646 O O . LYS A 1 85 ? -6.452 5.275 19.140 1.00 88.88 85 LYS A O 1
ATOM 651 N N . ARG A 1 86 ? -8.077 6.684 19.831 1.00 92.25 86 ARG A N 1
ATOM 652 C CA . ARG A 1 86 ? -7.813 7.765 18.870 1.00 92.25 86 ARG A CA 1
ATOM 653 C C . ARG A 1 86 ? -6.342 8.180 18.843 1.00 92.25 86 ARG A C 1
ATOM 655 O O . ARG A 1 86 ? -5.741 8.210 17.777 1.00 92.25 86 ARG A O 1
ATOM 662 N N . ARG A 1 87 ? -5.714 8.360 20.013 1.00 91.38 87 ARG A N 1
ATOM 663 C CA . ARG A 1 87 ? -4.270 8.672 20.099 1.00 91.38 87 ARG A CA 1
ATOM 664 C C . ARG A 1 87 ? -3.381 7.593 19.470 1.00 91.38 87 ARG A C 1
ATOM 666 O O . ARG A 1 87 ? -2.332 7.898 18.916 1.00 91.38 87 ARG A O 1
ATOM 673 N N . GLY A 1 88 ? -3.782 6.324 19.572 1.00 91.00 88 GLY A N 1
ATOM 674 C CA . GLY A 1 88 ? -3.065 5.215 18.943 1.00 91.00 88 GLY A CA 1
ATOM 675 C C . GLY A 1 88 ? -3.152 5.255 17.417 1.00 91.00 88 GLY A C 1
ATOM 676 O O . GLY A 1 88 ? -2.150 5.001 16.753 1.00 91.00 88 GLY A O 1
ATOM 677 N N . TRP A 1 89 ? -4.316 5.618 16.875 1.00 93.62 89 TRP A N 1
ATOM 678 C CA . TRP A 1 89 ? -4.518 5.791 15.435 1.00 93.62 89 TRP A CA 1
ATOM 679 C C . TRP A 1 89 ? -3.782 7.006 14.878 1.00 93.62 89 TRP A C 1
ATOM 681 O O . TRP A 1 89 ? -3.132 6.872 13.848 1.00 93.62 89 TRP A O 1
ATOM 691 N N . GLN A 1 90 ? -3.784 8.132 15.594 1.00 95.25 90 GLN A N 1
ATOM 692 C CA . GLN A 1 90 ? -3.009 9.326 15.238 1.00 95.25 90 GLN A CA 1
ATOM 693 C C . GLN A 1 90 ? -1.510 9.027 15.132 1.00 95.25 90 GLN A C 1
ATOM 695 O O . GLN A 1 90 ? -0.859 9.339 14.137 1.00 95.25 90 GLN A O 1
ATOM 700 N N . GLU A 1 91 ? -0.962 8.344 16.138 1.00 94.25 91 GLU A N 1
ATOM 701 C CA . GLU A 1 91 ? 0.434 7.910 16.120 1.00 94.25 91 GLU A CA 1
ATOM 702 C C . GLU A 1 91 ? 0.712 6.927 14.973 1.00 94.25 91 GLU A C 1
ATOM 704 O O . GLU A 1 91 ? 1.720 7.053 14.280 1.00 94.25 91 GLU A O 1
ATOM 709 N N . SER A 1 92 ? -0.179 5.953 14.764 1.00 94.62 92 SER A N 1
ATOM 710 C CA . SER A 1 92 ? -0.070 4.982 13.671 1.00 94.62 92 SER A CA 1
ATOM 711 C C . SER A 1 92 ? -0.069 5.675 12.307 1.00 94.62 92 SER A C 1
ATOM 713 O O . SER A 1 92 ? 0.771 5.346 11.476 1.00 94.62 92 SER A O 1
ATOM 715 N N . GLN A 1 93 ? -0.949 6.658 12.091 1.00 97.25 93 GLN A N 1
ATOM 716 C CA . GLN A 1 93 ? -1.040 7.406 10.838 1.00 97.25 93 GLN A CA 1
ATOM 717 C C . GLN A 1 93 ? 0.219 8.234 10.585 1.00 97.25 93 GLN A C 1
ATOM 719 O O . GLN A 1 93 ? 0.783 8.155 9.496 1.00 97.25 93 GLN A O 1
ATOM 724 N N . ARG A 1 94 ? 0.735 8.944 11.599 1.00 96.88 94 ARG A N 1
ATOM 725 C CA . ARG A 1 94 ? 1.996 9.690 11.465 1.00 96.88 94 ARG A CA 1
ATOM 726 C C . ARG A 1 94 ? 3.151 8.774 11.058 1.00 96.88 94 ARG A C 1
ATOM 728 O O . ARG A 1 94 ? 3.879 9.069 10.116 1.00 96.88 94 ARG A O 1
ATOM 735 N N . ARG A 1 95 ? 3.294 7.627 11.729 1.00 96.50 95 ARG A N 1
ATOM 736 C CA . ARG A 1 95 ? 4.354 6.654 11.416 1.00 96.50 95 ARG A CA 1
ATOM 737 C C . ARG A 1 95 ? 4.187 6.019 10.040 1.00 96.50 95 ARG A C 1
ATOM 739 O O . ARG A 1 95 ? 5.190 5.752 9.388 1.00 96.50 95 ARG A O 1
ATOM 746 N N . TRP A 1 96 ? 2.949 5.786 9.608 1.00 97.19 96 TRP A N 1
ATOM 747 C CA . TRP A 1 96 ? 2.657 5.278 8.271 1.00 97.19 96 TRP A CA 1
A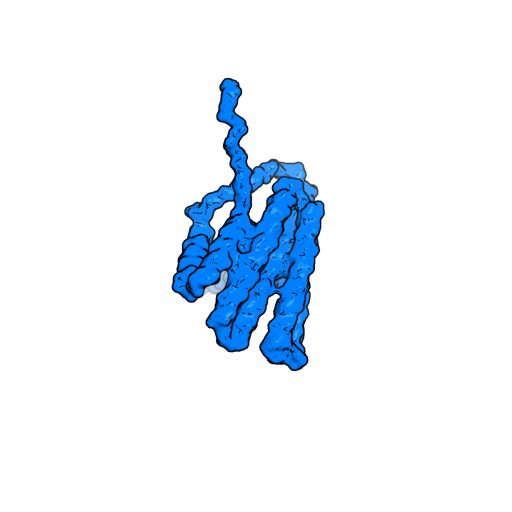TOM 748 C C . TRP A 1 96 ? 3.119 6.256 7.189 1.00 97.19 96 TRP A C 1
ATOM 750 O O . TRP A 1 96 ? 3.814 5.839 6.268 1.00 97.19 96 TRP A O 1
ATOM 760 N N . LEU A 1 97 ? 2.811 7.551 7.334 1.00 96.50 97 LEU A N 1
ATOM 761 C CA . LEU A 1 97 ? 3.241 8.598 6.398 1.00 96.50 97 LEU A CA 1
ATOM 762 C C . LEU A 1 97 ? 4.769 8.694 6.319 1.00 96.50 97 LEU A C 1
ATOM 764 O O . LEU A 1 97 ? 5.345 8.738 5.232 1.00 96.50 97 LEU A O 1
ATOM 768 N N . GLU A 1 98 ? 5.440 8.671 7.472 1.00 95.94 98 GLU A N 1
ATOM 769 C CA . GLU A 1 98 ? 6.900 8.681 7.523 1.00 95.94 98 GLU A CA 1
ATOM 770 C C . GLU A 1 98 ? 7.513 7.438 6.856 1.00 95.94 98 GLU A C 1
ATOM 772 O O . GLU A 1 98 ? 8.493 7.555 6.120 1.00 95.94 98 GLU A O 1
ATOM 777 N N . TRP A 1 99 ? 6.959 6.247 7.108 1.00 96.00 99 TRP A N 1
ATOM 778 C CA . TRP A 1 99 ? 7.405 5.012 6.462 1.00 96.00 99 TRP A CA 1
ATOM 779 C C . TRP A 1 99 ? 7.184 5.058 4.948 1.00 96.00 99 TRP A C 1
ATOM 781 O O . TRP A 1 99 ? 8.123 4.784 4.209 1.00 96.00 99 TRP A O 1
ATOM 791 N N . ARG A 1 100 ? 5.996 5.463 4.482 1.00 95.81 100 ARG A N 1
ATOM 792 C CA . ARG A 1 100 ? 5.652 5.576 3.054 1.00 95.81 100 ARG A CA 1
ATOM 793 C C . ARG A 1 100 ? 6.609 6.482 2.286 1.00 95.81 100 ARG A C 1
ATOM 795 O O . ARG A 1 100 ? 6.974 6.154 1.159 1.00 95.81 100 ARG A O 1
ATOM 802 N N . LYS A 1 101 ? 7.040 7.590 2.898 1.00 94.88 101 LYS A N 1
ATOM 803 C CA . LYS A 1 101 ? 8.052 8.477 2.313 1.00 94.88 101 LYS A CA 1
ATOM 804 C C . LYS A 1 101 ? 9.355 7.721 2.039 1.00 94.88 101 LYS A C 1
ATOM 806 O O . LYS A 1 101 ? 9.831 7.721 0.909 1.00 94.88 101 LYS A O 1
ATOM 811 N N . ASP A 1 102 ? 9.899 7.028 3.036 1.00 94.75 102 ASP A N 1
ATOM 812 C CA . ASP A 1 102 ? 11.151 6.277 2.869 1.00 94.75 102 ASP A CA 1
ATOM 813 C C . ASP A 1 102 ? 10.984 5.013 2.005 1.00 94.75 102 ASP A C 1
ATOM 815 O O . ASP A 1 102 ? 11.919 4.626 1.304 1.00 94.75 102 ASP A O 1
ATOM 819 N N . GLU A 1 103 ? 9.799 4.395 2.008 1.00 94.69 103 GLU A N 1
ATOM 820 C CA . GLU A 1 103 ? 9.447 3.282 1.119 1.00 94.69 103 GLU A CA 1
ATOM 821 C C . GLU A 1 103 ? 9.544 3.706 -0.347 1.00 94.69 103 GLU A C 1
ATOM 823 O O . GLU A 1 103 ? 10.138 2.988 -1.144 1.00 94.69 103 GLU A O 1
ATOM 828 N N . SER A 1 104 ? 9.044 4.897 -0.699 1.00 93.62 104 SER A N 1
ATOM 829 C CA . SER A 1 104 ? 9.115 5.402 -2.077 1.00 93.62 104 SER A CA 1
ATOM 830 C C . SER A 1 104 ? 10.557 5.511 -2.589 1.00 93.62 104 SER A C 1
ATOM 832 O O . SER A 1 104 ? 10.851 5.084 -3.705 1.00 93.62 104 SER A O 1
ATOM 834 N N . HIS A 1 105 ? 11.478 5.984 -1.742 1.00 94.62 105 HIS A N 1
ATOM 835 C CA . HIS A 1 105 ? 12.899 6.073 -2.070 1.00 94.62 105 HIS A CA 1
ATOM 836 C C . HIS A 1 105 ? 13.546 4.698 -2.231 1.00 94.62 105 HIS A C 1
ATOM 838 O O . HIS A 1 105 ? 14.390 4.516 -3.105 1.00 94.62 105 HIS A O 1
ATOM 844 N N . LEU A 1 106 ? 13.165 3.724 -1.400 1.00 96.06 106 LEU A N 1
ATOM 845 C CA . LEU A 1 106 ? 13.675 2.367 -1.545 1.00 96.06 106 LEU A CA 1
ATOM 846 C C . LEU A 1 106 ? 13.154 1.700 -2.820 1.00 96.06 106 LEU A C 1
ATOM 848 O O . LEU A 1 106 ? 13.946 1.108 -3.547 1.00 96.06 106 LEU A O 1
ATOM 852 N N . VAL A 1 107 ? 11.846 1.775 -3.078 1.00 95.88 107 VAL A N 1
ATOM 853 C CA . VAL A 1 107 ? 11.228 1.197 -4.280 1.00 95.88 107 VAL A CA 1
ATOM 854 C C . VAL A 1 107 ? 11.923 1.754 -5.518 1.00 95.88 107 VAL A C 1
ATOM 856 O O . VAL A 1 107 ? 12.364 0.982 -6.362 1.00 95.88 107 VAL A O 1
ATOM 859 N N . HIS A 1 108 ? 12.118 3.071 -5.585 1.00 94.38 108 HIS A N 1
ATOM 860 C CA . HIS A 1 108 ? 12.864 3.698 -6.670 1.00 94.38 108 HIS A CA 1
ATOM 861 C C . HIS A 1 108 ? 14.284 3.126 -6.804 1.00 94.38 108 HIS A C 1
ATOM 863 O O . HIS A 1 108 ? 14.602 2.551 -7.839 1.00 94.38 108 HIS A O 1
ATOM 869 N N . ALA A 1 109 ? 15.080 3.148 -5.730 1.00 95.06 109 ALA A N 1
ATOM 870 C CA . ALA A 1 109 ? 16.461 2.661 -5.751 1.00 95.06 109 ALA A CA 1
ATOM 871 C C . ALA A 1 109 ? 16.601 1.173 -6.132 1.00 95.06 109 ALA A C 1
ATOM 873 O O . ALA A 1 109 ? 17.637 0.760 -6.647 1.00 95.06 109 ALA A O 1
ATOM 874 N N . VAL A 1 110 ? 15.588 0.347 -5.850 1.00 95.88 110 VAL A N 1
ATOM 875 C CA . VAL A 1 110 ? 15.562 -1.060 -6.276 1.00 95.88 110 VAL A CA 1
ATOM 876 C C . VAL A 1 110 ? 15.257 -1.154 -7.768 1.00 95.88 110 VAL A C 1
ATOM 878 O O . VAL A 1 110 ? 16.007 -1.793 -8.504 1.00 95.88 110 VAL A O 1
ATOM 881 N N . TYR A 1 111 ? 14.183 -0.513 -8.228 1.00 95.88 111 TYR A N 1
ATOM 882 C CA . TYR A 1 111 ? 13.706 -0.671 -9.601 1.00 95.88 111 TYR A CA 1
ATOM 883 C C . TYR A 1 111 ? 14.543 0.090 -10.638 1.00 95.88 111 TYR A C 1
ATOM 885 O O . TYR A 1 111 ? 14.562 -0.319 -11.795 1.00 95.88 111 TYR A O 1
ATOM 893 N N . GLU A 1 112 ? 15.309 1.110 -10.246 1.00 94.19 112 GLU A N 1
ATOM 894 C CA . GLU A 1 112 ? 16.304 1.749 -11.125 1.00 94.19 112 GLU A CA 1
ATOM 895 C C . GLU A 1 112 ? 17.403 0.785 -11.598 1.00 94.19 112 GLU A C 1
ATOM 897 O O . GLU A 1 112 ? 17.989 0.983 -12.657 1.00 94.19 112 GLU A O 1
ATOM 902 N N . THR A 1 113 ? 17.662 -0.294 -10.852 1.00 94.06 113 THR A N 1
ATOM 903 C CA . THR A 1 113 ? 18.636 -1.327 -11.247 1.00 94.06 113 THR A CA 1
ATOM 904 C C . THR A 1 113 ? 18.048 -2.393 -12.180 1.00 94.06 113 THR A C 1
ATOM 906 O O . THR A 1 113 ? 18.719 -3.370 -12.511 1.00 94.06 113 THR A O 1
ATOM 909 N N . THR A 1 114 ? 16.789 -2.231 -12.601 1.00 95.38 114 THR A N 1
ATOM 910 C CA . THR A 1 114 ? 16.045 -3.207 -13.408 1.00 95.38 114 THR A CA 1
ATOM 911 C C . THR A 1 114 ? 15.702 -2.646 -14.785 1.00 95.38 114 THR A C 1
ATOM 913 O O . THR A 1 114 ? 15.604 -1.437 -14.971 1.00 95.38 114 THR A O 1
ATOM 916 N N . GLN A 1 115 ? 15.516 -3.529 -15.767 1.00 95.31 115 GLN A N 1
ATOM 917 C CA . GLN A 1 115 ? 15.146 -3.158 -17.134 1.00 95.31 115 GLN A CA 1
ATOM 918 C C . GLN A 1 115 ? 13.996 -4.036 -17.621 1.00 95.31 115 GLN A C 1
ATOM 920 O O . GLN A 1 115 ? 13.942 -5.226 -17.313 1.00 95.31 115 GLN A O 1
ATOM 925 N N . GLY A 1 116 ? 13.096 -3.453 -18.412 1.00 96.00 116 GLY A N 1
ATOM 926 C CA . GLY A 1 116 ? 11.940 -4.142 -18.982 1.00 96.00 116 GLY A CA 1
ATOM 927 C C . GLY A 1 116 ? 10.614 -3.760 -18.321 1.00 96.00 116 GLY A C 1
ATOM 928 O O . GLY A 1 116 ? 10.532 -3.440 -17.135 1.00 96.00 116 GLY A O 1
ATOM 929 N N . THR A 1 117 ? 9.545 -3.807 -19.111 1.00 95.94 117 THR A N 1
ATOM 930 C CA . THR A 1 117 ? 8.202 -3.345 -18.723 1.00 95.94 117 THR A CA 1
ATOM 931 C C . THR A 1 117 ? 7.582 -4.149 -17.585 1.00 95.94 117 THR A C 1
ATOM 933 O O . THR A 1 117 ? 6.829 -3.590 -16.792 1.00 95.94 117 THR A O 1
ATOM 936 N N . ALA A 1 118 ? 7.943 -5.427 -17.438 1.00 96.19 118 ALA A N 1
ATOM 937 C CA . ALA A 1 118 ? 7.499 -6.257 -16.319 1.00 96.19 118 ALA A CA 1
ATOM 938 C C . ALA A 1 118 ? 7.882 -5.650 -14.955 1.00 96.19 118 ALA A C 1
ATOM 940 O O . ALA A 1 118 ? 7.061 -5.616 -14.039 1.00 96.19 118 ALA A O 1
ATOM 941 N N . TYR A 1 119 ? 9.093 -5.098 -14.834 1.00 97.25 119 TYR A N 1
ATOM 942 C CA . TYR A 1 119 ? 9.541 -4.445 -13.602 1.00 97.25 119 TYR A CA 1
ATOM 943 C C . TYR A 1 119 ? 8.877 -3.083 -13.381 1.00 97.25 119 TYR A C 1
ATOM 945 O O . TYR A 1 119 ? 8.617 -2.714 -12.238 1.00 97.25 119 TYR A O 1
ATOM 953 N N . LEU A 1 120 ? 8.532 -2.358 -14.449 1.00 96.12 120 LEU A N 1
ATOM 954 C CA . LEU A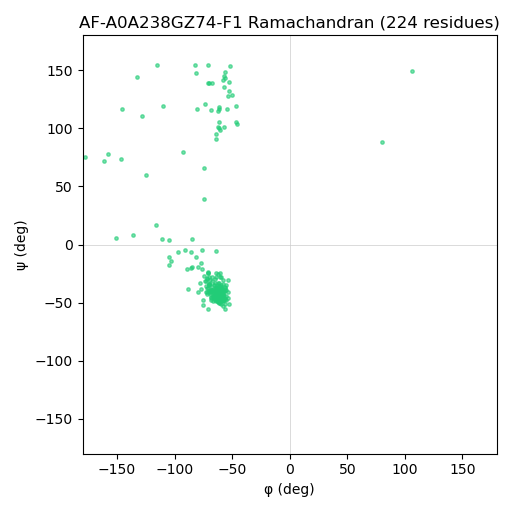 1 120 ? 7.759 -1.117 -14.333 1.00 96.12 120 LEU A CA 1
ATOM 955 C C . LEU A 1 120 ? 6.351 -1.385 -13.779 1.00 96.12 120 LEU A C 1
ATOM 957 O O . LEU A 1 120 ? 5.902 -0.676 -12.878 1.00 96.12 120 LEU A O 1
ATOM 961 N N . MET A 1 121 ? 5.696 -2.448 -14.255 1.00 96.75 121 MET A N 1
ATOM 962 C CA . MET A 1 121 ? 4.398 -2.897 -13.739 1.00 96.75 121 MET A CA 1
ATOM 963 C C . MET A 1 121 ? 4.495 -3.341 -12.276 1.00 96.75 121 MET A C 1
ATOM 965 O O . MET A 1 121 ? 3.688 -2.920 -11.448 1.00 96.75 121 MET A O 1
ATOM 969 N N . ALA A 1 122 ? 5.519 -4.127 -11.930 1.00 97.06 122 ALA A N 1
ATOM 970 C CA . ALA A 1 122 ? 5.759 -4.541 -10.548 1.00 97.06 122 ALA A CA 1
ATOM 971 C C . ALA A 1 122 ? 6.030 -3.340 -9.621 1.00 97.06 122 ALA A C 1
ATOM 973 O O . ALA A 1 122 ? 5.520 -3.290 -8.504 1.00 97.06 122 ALA A O 1
ATOM 974 N N . SER A 1 123 ? 6.775 -2.332 -10.088 1.00 97.31 123 SER A N 1
ATOM 975 C CA . SER A 1 123 ? 7.007 -1.088 -9.347 1.00 97.31 123 SER A CA 1
ATOM 976 C C . SER A 1 123 ? 5.713 -0.305 -9.111 1.00 97.31 123 SER A C 1
ATOM 978 O O . SER A 1 123 ? 5.493 0.192 -8.006 1.00 97.31 123 SER A O 1
ATOM 980 N N . ALA A 1 124 ? 4.835 -0.213 -10.116 1.00 97.56 124 ALA A N 1
ATOM 981 C CA . ALA A 1 124 ? 3.525 0.420 -9.966 1.00 97.56 124 ALA A CA 1
ATOM 982 C C . ALA A 1 124 ? 2.661 -0.302 -8.919 1.00 97.56 124 ALA A C 1
ATOM 984 O O . ALA A 1 124 ? 2.102 0.344 -8.029 1.00 97.56 124 ALA A O 1
ATOM 985 N N . ASP A 1 125 ? 2.630 -1.636 -8.948 1.00 97.44 125 ASP A N 1
ATOM 986 C CA . ASP A 1 125 ? 1.882 -2.432 -7.970 1.00 97.44 125 ASP A CA 1
ATOM 987 C C . ASP A 1 125 ? 2.430 -2.262 -6.542 1.00 97.44 125 ASP A C 1
ATOM 989 O O . ASP A 1 125 ? 1.676 -1.974 -5.611 1.00 97.44 125 ASP A O 1
ATOM 993 N N . MET A 1 126 ? 3.758 -2.303 -6.373 1.00 96.44 126 MET A N 1
ATOM 994 C CA . MET A 1 126 ? 4.424 -2.067 -5.082 1.00 96.44 126 MET A CA 1
ATOM 995 C C . MET A 1 126 ? 4.091 -0.700 -4.476 1.00 96.44 126 MET A C 1
ATOM 997 O O . MET A 1 126 ? 4.062 -0.545 -3.252 1.00 96.44 126 MET A O 1
ATOM 1001 N N . ARG A 1 127 ? 3.828 0.314 -5.307 1.00 96.31 127 ARG A N 1
ATOM 1002 C CA . ARG A 1 127 ? 3.382 1.625 -4.827 1.00 96.31 127 ARG A CA 1
ATOM 1003 C C . ARG A 1 127 ? 1.904 1.613 -4.432 1.00 96.31 127 ARG A C 1
ATOM 1005 O O . ARG A 1 127 ? 1.563 2.273 -3.441 1.00 96.31 127 ARG A O 1
ATOM 1012 N N . LEU A 1 128 ? 1.060 0.909 -5.183 1.00 97.75 128 LEU A N 1
ATOM 1013 C CA . LEU A 1 128 ? -0.395 0.841 -5.024 1.00 97.75 128 LEU A CA 1
ATOM 1014 C C . LEU A 1 128 ? -0.828 0.051 -3.780 1.00 97.75 128 LEU A C 1
ATOM 1016 O O . LEU A 1 128 ? -1.533 0.605 -2.931 1.00 97.75 128 LEU A O 1
ATOM 1020 N N . GLN A 1 129 ? -0.393 -1.207 -3.642 1.00 96.88 129 GLN A N 1
ATOM 1021 C CA . GLN A 1 129 ? -0.936 -2.137 -2.636 1.00 96.88 129 GLN A CA 1
ATOM 1022 C C . GLN A 1 129 ? -0.866 -1.603 -1.192 1.00 96.88 129 GLN A C 1
ATOM 1024 O O . GLN A 1 129 ? -1.889 -1.614 -0.505 1.00 96.88 129 GLN A O 1
ATOM 1029 N N . PRO A 1 130 ? 0.248 -1.001 -0.721 1.00 96.31 130 PRO A N 1
ATOM 1030 C CA . PRO A 1 130 ? 0.317 -0.491 0.649 1.00 96.31 130 PRO A CA 1
ATOM 1031 C C . PRO A 1 130 ? -0.659 0.648 0.970 1.00 96.31 130 PRO A C 1
ATOM 1033 O O . PRO A 1 130 ? -0.976 0.882 2.139 1.00 96.31 130 PRO A O 1
ATOM 1036 N N . VAL A 1 131 ? -1.090 1.405 -0.044 1.00 98.25 131 VAL A N 1
ATOM 1037 C CA . VAL A 1 131 ? -2.095 2.466 0.120 1.00 98.25 131 VAL A CA 1
ATOM 1038 C C . VAL A 1 131 ? -3.473 1.843 0.281 1.00 98.25 131 VAL A C 1
ATOM 1040 O O . VAL A 1 131 ? -4.192 2.178 1.224 1.00 98.25 131 VAL A O 1
ATOM 1043 N N . ARG A 1 132 ? -3.804 0.897 -0.600 1.00 98.38 132 ARG A N 1
ATOM 1044 C CA . ARG A 1 132 ? -5.049 0.134 -0.549 1.00 98.38 132 ARG A CA 1
ATOM 1045 C C . ARG A 1 132 ? -5.212 -0.575 0.796 1.00 98.38 132 ARG A C 1
ATOM 1047 O O . ARG A 1 132 ? -6.216 -0.377 1.477 1.00 98.38 132 ARG A O 1
ATOM 1054 N N . ASP A 1 133 ? -4.193 -1.310 1.232 1.00 97.00 133 ASP A N 1
ATOM 1055 C CA . ASP A 1 133 ? -4.215 -2.034 2.508 1.00 97.00 133 ASP A CA 1
ATOM 1056 C C . ASP A 1 133 ? -4.412 -1.093 3.702 1.00 97.00 133 ASP A C 1
ATOM 1058 O O . ASP A 1 133 ? -5.142 -1.409 4.647 1.00 97.00 133 ASP A O 1
ATOM 1062 N N . ARG A 1 134 ? -3.810 0.105 3.661 1.00 97.81 134 ARG A N 1
ATOM 1063 C CA . ARG A 1 134 ? -4.004 1.110 4.712 1.00 97.81 134 ARG A CA 1
ATOM 1064 C C . ARG A 1 134 ? -5.441 1.620 4.754 1.00 97.81 134 ARG A C 1
ATOM 1066 O O . ARG A 1 134 ? -5.993 1.727 5.852 1.00 97.81 134 ARG A O 1
ATOM 1073 N N . ALA A 1 135 ? -6.028 1.941 3.603 1.00 98.25 135 ALA A N 1
ATOM 1074 C CA . ALA A 1 135 ? -7.405 2.421 3.522 1.00 98.25 135 ALA A CA 1
ATOM 1075 C C . ALA A 1 135 ? -8.377 1.373 4.078 1.00 98.25 135 ALA A C 1
ATOM 1077 O O . ALA A 1 135 ? -9.207 1.685 4.933 1.00 98.25 135 ALA A O 1
ATOM 1078 N N . LEU A 1 136 ? -8.211 0.111 3.674 1.00 97.00 136 LEU A N 1
ATOM 1079 C CA . LEU A 1 136 ? -9.031 -0.998 4.156 1.00 97.00 136 LEU A CA 1
ATOM 1080 C C . LEU A 1 136 ? -8.884 -1.209 5.668 1.00 97.00 136 LEU A C 1
ATOM 1082 O O . LEU A 1 136 ? -9.891 -1.310 6.366 1.00 97.00 136 LEU A O 1
ATOM 1086 N N . ALA A 1 137 ? -7.661 -1.180 6.205 1.00 95.75 137 ALA A N 1
ATOM 1087 C CA . ALA A 1 137 ? -7.432 -1.307 7.646 1.00 95.75 137 ALA A CA 1
ATOM 1088 C C . ALA A 1 137 ? -8.094 -0.179 8.465 1.00 95.75 137 ALA A C 1
ATOM 1090 O O . ALA A 1 137 ? -8.569 -0.412 9.581 1.00 95.75 137 ALA A O 1
ATOM 1091 N N . LEU A 1 138 ? -8.128 1.049 7.932 1.00 97.56 138 LEU A N 1
ATOM 1092 C CA . LEU A 1 138 ? -8.799 2.190 8.563 1.00 97.56 138 LEU A CA 1
ATOM 1093 C C . LEU A 1 138 ? -10.327 2.074 8.491 1.00 97.56 138 LEU A C 1
ATOM 1095 O O . LEU A 1 138 ? -10.997 2.353 9.486 1.00 97.56 138 LEU A O 1
ATOM 1099 N N . ARG A 1 139 ? -10.879 1.627 7.357 1.00 96.94 139 ARG A N 1
ATOM 1100 C CA . ARG A 1 139 ? -12.322 1.381 7.196 1.00 96.94 139 ARG A CA 1
ATOM 1101 C C . ARG A 1 139 ? -12.817 0.303 8.154 1.00 96.94 139 ARG A C 1
ATOM 1103 O O . ARG A 1 139 ? -13.721 0.562 8.942 1.00 96.94 139 ARG A O 1
ATOM 1110 N N . ASP A 1 140 ? -12.138 -0.837 8.191 1.00 95.06 140 ASP A N 1
ATOM 1111 C CA . ASP A 1 140 ? -12.426 -1.939 9.116 1.00 95.06 140 ASP A CA 1
ATOM 1112 C C . ASP A 1 140 ? -12.305 -1.489 10.590 1.00 95.06 140 ASP A C 1
ATOM 1114 O O . ASP A 1 140 ? -13.125 -1.821 11.450 1.00 95.06 140 ASP A O 1
ATOM 1118 N N . ALA A 1 141 ? -11.329 -0.635 10.920 1.00 94.19 141 ALA A N 1
ATOM 1119 C CA . ALA A 1 141 ? -11.270 -0.017 12.243 1.00 94.19 141 ALA A CA 1
ATOM 1120 C C . ALA A 1 141 ? -12.476 0.878 12.551 1.00 94.19 141 ALA A C 1
ATOM 1122 O O . ALA A 1 141 ? -13.013 0.795 13.659 1.00 94.19 141 ALA A O 1
ATOM 1123 N N . ALA A 1 142 ? -12.898 1.712 11.602 1.00 95.69 142 ALA A N 1
ATOM 1124 C CA . ALA A 1 142 ? -14.059 2.571 11.765 1.00 95.69 142 ALA A CA 1
ATOM 1125 C C . ALA A 1 142 ? -15.341 1.748 11.969 1.00 95.69 142 ALA A C 1
ATOM 1127 O O . ALA A 1 142 ? -16.073 1.979 12.932 1.00 95.69 142 ALA A O 1
ATOM 1128 N N . GLU A 1 143 ? -15.572 0.744 11.128 1.00 94.19 143 GLU A N 1
ATOM 1129 C CA . GLU A 1 143 ? -16.715 -0.166 11.226 1.00 94.19 143 GLU A CA 1
ATOM 1130 C C . GLU A 1 143 ? -16.762 -0.860 12.586 1.00 94.19 143 GLU A C 1
ATOM 1132 O O . GLU A 1 143 ? -17.788 -0.818 13.264 1.00 94.19 143 GLU A O 1
ATOM 1137 N N . ARG A 1 144 ? -15.632 -1.388 13.072 1.00 92.75 144 ARG A N 1
ATOM 1138 C CA . ARG A 1 144 ? -15.563 -1.968 14.422 1.00 92.75 144 ARG A CA 1
ATOM 1139 C C . ARG A 1 144 ? -15.979 -0.996 15.522 1.00 92.75 144 ARG A C 1
ATOM 1141 O O . ARG A 1 144 ? -16.575 -1.437 16.503 1.00 92.75 144 ARG A O 1
ATOM 1148 N N . TYR A 1 145 ? -15.659 0.293 15.414 1.00 92.75 145 TYR A N 1
ATOM 1149 C CA . TYR A 1 145 ? -16.088 1.278 16.411 1.00 92.75 145 TYR A CA 1
ATOM 1150 C C . TYR A 1 145 ? -17.584 1.576 16.328 1.00 92.75 145 TYR A C 1
ATOM 1152 O O . TYR A 1 145 ? -18.217 1.680 17.378 1.00 92.75 145 TYR A O 1
ATOM 1160 N N . VAL A 1 146 ? -18.159 1.629 15.122 1.00 92.88 146 VAL A N 1
ATOM 1161 C CA . VAL A 1 146 ? -19.616 1.730 14.938 1.00 92.88 146 VAL A CA 1
ATOM 1162 C C . VAL A 1 146 ? -20.316 0.530 15.579 1.00 92.88 146 VAL A C 1
ATOM 1164 O O . VAL A 1 146 ? -21.218 0.710 16.395 1.00 92.88 146 VAL A O 1
ATOM 1167 N N . GLN A 1 147 ? -19.849 -0.689 15.296 1.00 90.06 147 GLN A N 1
ATOM 1168 C CA . GLN A 1 147 ? -20.442 -1.910 15.850 1.00 90.06 147 GLN A CA 1
ATOM 1169 C C . GLN A 1 147 ? -20.291 -1.994 17.372 1.00 90.06 147 GLN A C 1
ATOM 1171 O O . GLN A 1 147 ? -21.209 -2.409 18.073 1.00 90.06 147 GLN A O 1
ATOM 1176 N N . GLN A 1 148 ? -19.157 -1.553 17.923 1.00 87.38 148 GLN A N 1
ATOM 1177 C CA . GLN A 1 148 ? -18.977 -1.471 19.375 1.00 87.38 148 GLN A CA 1
ATOM 1178 C C . GLN A 1 148 ? -19.903 -0.439 20.022 1.00 87.38 148 GLN A C 1
ATOM 1180 O O . GLN A 1 148 ? -20.341 -0.662 21.148 1.00 87.38 148 GLN A O 1
ATOM 1185 N N . ALA A 1 149 ? -20.190 0.678 19.351 1.00 86.06 149 ALA A N 1
ATOM 1186 C CA . ALA A 1 149 ? -21.160 1.652 19.838 1.00 86.06 149 ALA A CA 1
ATOM 1187 C C . ALA A 1 149 ? -22.574 1.050 19.837 1.00 86.06 149 ALA A C 1
ATOM 1189 O O . ALA A 1 149 ? -23.223 1.058 20.880 1.00 86.06 149 ALA A O 1
ATOM 1190 N N . ALA A 1 150 ? -22.996 0.422 18.734 1.00 84.12 150 ALA A N 1
ATOM 1191 C CA . ALA A 1 150 ? -24.295 -0.247 18.621 1.00 84.12 150 ALA A CA 1
ATOM 1192 C C . ALA A 1 150 ? -24.465 -1.402 19.632 1.00 84.12 150 ALA A C 1
ATOM 1194 O O . ALA A 1 150 ? -25.470 -1.478 20.333 1.00 84.12 150 ALA A O 1
ATOM 1195 N N . GLY A 1 151 ? -23.451 -2.260 19.789 1.00 73.06 151 GLY A N 1
ATOM 1196 C CA . GLY A 1 151 ? -23.476 -3.393 20.722 1.00 73.06 151 GLY A CA 1
ATOM 1197 C C . GLY A 1 151 ? -23.393 -2.999 22.202 1.00 73.06 151 GLY A C 1
ATOM 1198 O O . GLY A 1 151 ? -23.893 -3.722 23.061 1.00 73.06 151 GLY A O 1
ATOM 1199 N N . ARG A 1 152 ? -22.822 -1.832 22.534 1.00 58.44 152 ARG A N 1
ATOM 1200 C CA . ARG A 1 152 ? -22.873 -1.284 23.904 1.00 58.44 152 ARG A CA 1
ATOM 1201 C C . ARG A 1 152 ? -24.285 -0.875 24.318 1.00 58.44 152 ARG A C 1
ATOM 1203 O O . ARG A 1 152 ? -24.582 -0.962 25.504 1.00 58.44 152 ARG A O 1
ATOM 1210 N N . HIS A 1 153 ? -25.147 -0.496 23.373 1.00 53.78 153 HIS A N 1
ATOM 1211 C CA . HIS A 1 153 ? -26.568 -0.279 23.657 1.00 53.78 153 HIS A CA 1
ATOM 1212 C C . HIS A 1 153 ? -27.319 -1.596 23.928 1.00 53.78 153 HIS A C 1
ATOM 1214 O O . HIS A 1 153 ? -28.305 -1.580 24.654 1.00 53.78 153 HIS A O 1
ATOM 1220 N N . ALA A 1 154 ? -26.829 -2.734 23.422 1.00 53.22 154 ALA A N 1
ATOM 1221 C CA . ALA A 1 154 ? -27.431 -4.053 23.643 1.00 53.22 154 ALA A CA 1
ATOM 1222 C C . ALA A 1 154 ? -26.911 -4.783 24.900 1.00 53.22 154 ALA A C 1
ATOM 1224 O O . ALA A 1 154 ? -27.573 -5.684 25.407 1.00 53.22 154 ALA A O 1
ATOM 1225 N N . GLN A 1 155 ? -25.732 -4.419 25.420 1.00 50.97 155 GLN A N 1
ATOM 1226 C CA . GLN A 1 155 ? -25.049 -5.167 26.483 1.00 50.97 155 GLN A CA 1
ATOM 1227 C C . GLN A 1 155 ? -24.726 -4.289 27.700 1.00 50.97 155 GLN A C 1
ATOM 1229 O O . GLN A 1 155 ? -23.572 -4.155 28.111 1.00 50.97 155 GLN A O 1
ATOM 1234 N N . ALA A 1 156 ? -25.759 -3.713 28.315 1.00 47.25 156 ALA A N 1
ATOM 1235 C CA . ALA A 1 156 ? -25.673 -2.944 29.562 1.00 47.25 156 ALA A CA 1
ATOM 1236 C C . ALA A 1 156 ? -25.475 -3.825 30.824 1.00 47.25 156 ALA A C 1
ATOM 1238 O O . ALA A 1 156 ? -26.044 -3.552 31.874 1.00 47.25 156 ALA A O 1
ATOM 1239 N N . GLY A 1 157 ? -24.662 -4.889 30.734 1.00 44.88 157 GLY A N 1
ATOM 1240 C CA . GLY A 1 157 ? -24.387 -5.815 31.848 1.00 44.88 157 GLY A CA 1
ATOM 1241 C C . GLY A 1 157 ? -23.013 -6.504 31.835 1.00 44.88 157 GLY A C 1
ATOM 1242 O O . GLY A 1 157 ? -22.755 -7.364 32.670 1.00 44.88 157 GLY A O 1
ATOM 1243 N N . GLY A 1 158 ? -22.108 -6.165 30.907 1.00 40.00 158 GLY A N 1
ATOM 1244 C CA . GLY A 1 158 ? -20.810 -6.842 30.761 1.00 40.00 158 GLY A CA 1
ATOM 1245 C C . GLY A 1 158 ? -19.620 -5.975 31.180 1.00 40.00 158 GLY A C 1
ATOM 1246 O O . GLY A 1 158 ? -19.371 -4.933 30.575 1.00 40.00 158 GLY A O 1
ATOM 1247 N N . GLY A 1 159 ? -18.860 -6.419 32.187 1.00 44.41 159 GLY A N 1
ATOM 1248 C CA . GLY A 1 159 ? -17.712 -5.709 32.766 1.00 44.41 159 GLY A CA 1
ATOM 1249 C C . GLY A 1 159 ? -16.646 -5.226 31.766 1.00 44.41 159 GLY A C 1
ATOM 1250 O O . GLY A 1 159 ? -16.450 -5.788 30.685 1.00 44.41 159 GLY A O 1
ATOM 1251 N N . LYS A 1 160 ? -15.925 -4.158 32.152 1.00 49.78 160 LYS A N 1
ATOM 1252 C CA . LYS A 1 160 ? -14.841 -3.515 31.382 1.00 49.78 160 LYS A CA 1
ATOM 1253 C C . LYS A 1 160 ? -13.859 -4.556 30.824 1.00 49.78 160 LYS A C 1
ATOM 1255 O O . LYS A 1 160 ? -12.984 -5.039 31.539 1.00 49.78 160 LYS A O 1
ATOM 1260 N N . ARG A 1 161 ? -13.921 -4.826 29.514 1.00 53.34 161 ARG A N 1
ATOM 1261 C CA . ARG A 1 161 ? -12.845 -5.522 28.790 1.00 53.34 161 ARG A CA 1
ATOM 1262 C C . ARG A 1 161 ? -11.587 -4.645 28.825 1.00 53.34 161 ARG A C 1
ATOM 1264 O O . ARG A 1 161 ? -11.439 -3.722 28.023 1.00 53.34 161 ARG A O 1
ATOM 1271 N N . GLY A 1 162 ? -10.708 -4.901 29.795 1.00 49.84 162 GLY A N 1
ATOM 1272 C CA . GLY A 1 162 ? -9.407 -4.246 29.922 1.00 49.84 162 GLY A CA 1
ATOM 1273 C C . GLY A 1 162 ? -8.610 -4.352 28.620 1.00 49.84 162 GLY A C 1
ATOM 1274 O O . GLY A 1 162 ? -8.650 -5.372 27.931 1.00 49.84 162 GLY A O 1
ATOM 1275 N N . GLY A 1 163 ? -7.915 -3.278 28.237 1.00 57.78 163 GLY A N 1
ATOM 1276 C CA . GLY A 1 163 ? -7.170 -3.229 26.978 1.00 57.78 163 GLY A CA 1
ATOM 1277 C C . GLY A 1 163 ? -6.192 -4.401 26.839 1.00 57.78 163 GLY A C 1
ATOM 1278 O O . GLY A 1 163 ? -5.370 -4.636 27.723 1.00 57.78 163 GLY A O 1
ATOM 1279 N N . ARG A 1 164 ? -6.263 -5.129 25.715 1.00 69.06 164 ARG A N 1
ATOM 1280 C CA . ARG A 1 164 ? -5.394 -6.285 25.448 1.00 69.06 164 ARG A CA 1
ATOM 1281 C C . ARG A 1 164 ? -3.932 -5.826 25.409 1.00 69.06 164 ARG A C 1
ATOM 1283 O O . ARG A 1 164 ? -3.561 -4.986 24.584 1.00 69.06 164 ARG A O 1
ATOM 1290 N N . ARG A 1 165 ? -3.120 -6.332 26.343 1.00 79.69 165 ARG A N 1
ATOM 1291 C CA . ARG A 1 165 ? -1.678 -6.054 26.416 1.00 79.69 165 ARG A CA 1
ATOM 1292 C C . ARG A 1 165 ? -0.979 -6.682 25.210 1.00 79.69 165 ARG A C 1
ATOM 1294 O O . ARG A 1 165 ? -1.306 -7.801 24.824 1.00 79.69 165 ARG A O 1
ATOM 1301 N N . VAL A 1 166 ? -0.026 -5.956 24.626 1.00 84.31 166 VAL A N 1
ATOM 1302 C CA . VAL A 1 166 ? 0.795 -6.454 23.511 1.00 84.31 166 VAL A CA 1
ATOM 1303 C C . VAL A 1 166 ? 1.712 -7.556 24.036 1.00 84.31 166 VAL A C 1
ATOM 1305 O O . VAL A 1 166 ? 2.573 -7.281 24.878 1.00 84.31 166 VAL A O 1
ATOM 1308 N N . GLN A 1 167 ? 1.526 -8.779 23.547 1.00 88.69 167 GLN A N 1
ATOM 1309 C CA . GLN A 1 167 ? 2.388 -9.915 23.872 1.00 88.69 167 GLN A CA 1
ATOM 1310 C C . GLN A 1 167 ? 3.650 -9.908 22.997 1.00 88.69 167 GLN A C 1
ATOM 1312 O O . GLN A 1 167 ? 3.627 -9.317 21.916 1.00 88.69 167 GLN A O 1
ATOM 1317 N N . PRO A 1 168 ? 4.762 -10.503 23.462 1.00 90.56 168 PRO A N 1
ATOM 1318 C CA . PRO A 1 168 ? 5.925 -10.742 22.614 1.00 90.56 168 PRO A CA 1
ATOM 1319 C C . PRO A 1 168 ? 5.556 -11.593 21.395 1.00 90.56 168 PRO A C 1
ATOM 1321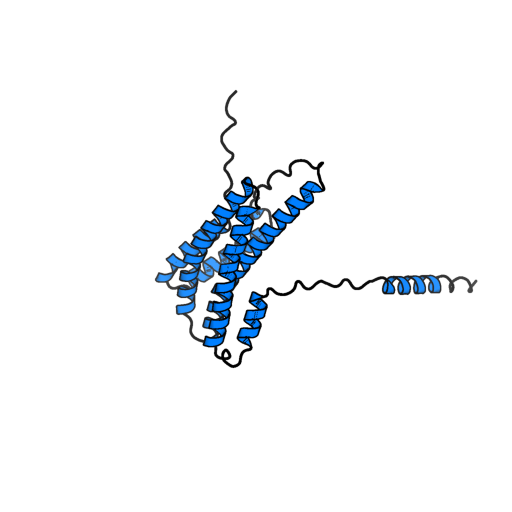 O O . PRO A 1 168 ? 4.785 -12.541 21.522 1.00 90.56 168 PRO A O 1
ATOM 1324 N N . CYS A 1 169 ? 6.141 -11.268 20.242 1.00 92.19 169 CYS A N 1
ATOM 1325 C CA . CYS A 1 169 ? 5.924 -11.992 18.987 1.00 92.19 169 CYS A CA 1
ATOM 1326 C C . CYS A 1 169 ? 6.367 -13.463 19.078 1.00 92.19 169 CYS A C 1
ATOM 1328 O O . CYS A 1 169 ? 5.689 -14.328 18.550 1.00 92.19 169 CYS A O 1
ATOM 1330 N N . SER A 1 170 ? 7.410 -13.762 19.861 1.00 94.06 170 SER A N 1
ATOM 1331 C CA . SER A 1 170 ? 7.894 -15.129 20.129 1.00 94.06 170 SER A CA 1
ATOM 1332 C C . SER A 1 170 ? 6.908 -16.034 20.880 1.00 94.06 170 SER A C 1
ATOM 1334 O O . SER A 1 170 ? 7.186 -17.203 21.107 1.00 94.06 170 SER A O 1
ATOM 1336 N N . ARG A 1 171 ? 5.762 -15.507 21.334 1.00 95.12 171 ARG A N 1
ATOM 1337 C CA . ARG A 1 171 ? 4.693 -16.324 21.934 1.00 95.12 171 ARG A CA 1
ATOM 1338 C C . ARG A 1 171 ? 3.659 -16.799 20.913 1.00 95.12 171 ARG A C 1
ATOM 1340 O O . ARG A 1 171 ? 2.734 -17.508 21.295 1.00 95.12 171 ARG A O 1
ATOM 1347 N N . ASP A 1 172 ? 3.774 -16.361 19.667 1.00 94.88 172 ASP A N 1
ATOM 1348 C CA . ASP A 1 172 ? 2.869 -16.682 18.572 1.00 94.88 172 ASP A CA 1
ATOM 1349 C C . ASP A 1 172 ? 3.705 -17.194 17.396 1.00 94.88 172 ASP A C 1
ATOM 1351 O O . ASP A 1 172 ? 4.442 -16.428 16.778 1.00 94.88 172 ASP A O 1
ATOM 1355 N N . ALA A 1 173 ? 3.583 -18.487 17.086 1.00 96.56 173 ALA A N 1
ATOM 1356 C CA . ALA A 1 173 ? 4.367 -19.133 16.037 1.00 96.56 173 ALA A CA 1
ATOM 1357 C C . ALA A 1 173 ? 4.175 -18.471 14.661 1.00 96.56 173 ALA A C 1
ATOM 1359 O O . ALA A 1 173 ? 5.128 -18.385 13.889 1.00 96.56 173 ALA A O 1
ATOM 1360 N N . ALA A 1 174 ? 2.979 -17.951 14.360 1.00 95.88 174 ALA A N 1
ATOM 1361 C CA . ALA A 1 174 ? 2.735 -17.249 13.102 1.00 95.88 174 ALA A CA 1
ATOM 1362 C C . ALA A 1 174 ? 3.477 -15.905 13.067 1.00 95.88 174 ALA A C 1
ATOM 1364 O O . ALA A 1 174 ? 4.086 -15.550 12.056 1.00 95.88 174 ALA A O 1
ATOM 1365 N N . CYS A 1 175 ? 3.473 -15.179 14.188 1.00 94.88 175 CYS A N 1
ATOM 1366 C CA . CYS A 1 175 ? 4.224 -13.934 14.321 1.00 94.88 175 CYS A CA 1
ATOM 1367 C C . CYS A 1 175 ? 5.736 -14.185 14.231 1.00 94.88 175 CYS A C 1
ATOM 1369 O O . CYS A 1 175 ? 6.437 -13.491 13.492 1.00 94.88 175 CYS A O 1
ATOM 1371 N N . GLU A 1 176 ? 6.243 -15.177 14.965 1.00 96.19 176 GLU A N 1
ATOM 1372 C CA . GLU A 1 176 ? 7.664 -15.521 14.991 1.00 96.19 176 GLU A CA 1
ATOM 1373 C C . GLU A 1 176 ? 8.170 -15.959 13.616 1.00 96.19 176 GLU A C 1
ATOM 1375 O O . GLU A 1 176 ? 9.207 -15.473 13.163 1.00 96.19 176 GLU A O 1
ATOM 1380 N N . HIS A 1 177 ? 7.404 -16.794 12.912 1.00 97.44 177 HIS A N 1
ATOM 1381 C CA . HIS A 1 177 ? 7.737 -17.222 11.559 1.00 97.44 177 HIS A CA 1
ATOM 1382 C C . HIS A 1 177 ? 7.792 -16.041 10.578 1.00 97.44 177 HIS A C 1
ATOM 1384 O O . HIS A 1 177 ? 8.782 -15.874 9.863 1.00 97.44 177 HIS A O 1
ATOM 1390 N N . ALA A 1 178 ? 6.790 -15.155 10.603 1.00 95.81 178 ALA A N 1
ATOM 1391 C CA . ALA A 1 178 ? 6.786 -13.961 9.761 1.00 95.81 178 ALA A CA 1
ATOM 1392 C C . ALA A 1 178 ? 7.973 -13.028 10.065 1.00 95.81 178 ALA A C 1
ATOM 1394 O O . ALA A 1 178 ? 8.583 -12.467 9.152 1.00 95.81 178 ALA A O 1
ATOM 1395 N N . LEU A 1 179 ? 8.337 -12.873 11.343 1.00 95.38 179 LEU A N 1
ATOM 1396 C CA . LEU A 1 179 ? 9.484 -12.064 11.756 1.00 95.38 179 LEU A CA 1
ATOM 1397 C C . LEU A 1 179 ? 10.813 -12.677 11.289 1.00 95.38 179 LEU A C 1
ATOM 1399 O O . LEU A 1 179 ? 11.704 -11.946 10.845 1.00 95.38 179 LEU A O 1
ATOM 1403 N N . PHE A 1 180 ? 10.947 -14.001 11.372 1.00 97.00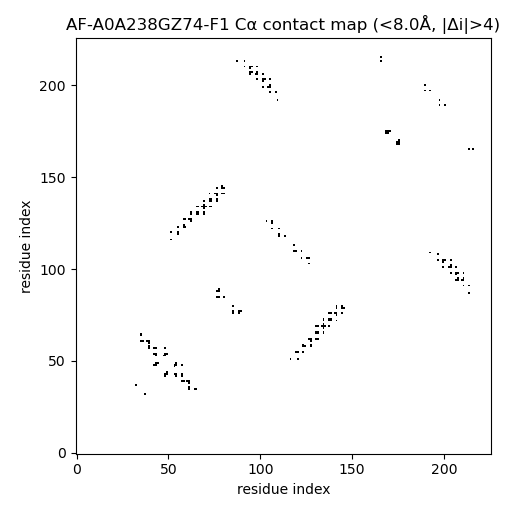 180 PHE A N 1
ATOM 1404 C CA . PHE A 1 180 ? 12.109 -14.726 10.866 1.00 97.00 180 PHE A CA 1
ATOM 1405 C C . PHE A 1 180 ? 12.290 -14.496 9.362 1.00 97.00 180 PHE A C 1
ATOM 1407 O O . PHE A 1 180 ? 13.363 -14.062 8.929 1.00 97.00 180 PHE A O 1
ATOM 1414 N N . ASP A 1 181 ? 11.232 -14.695 8.576 1.00 97.81 181 ASP A N 1
ATOM 1415 C CA . ASP A 1 181 ? 11.280 -14.505 7.127 1.00 97.81 181 ASP A CA 1
ATOM 1416 C C . ASP A 1 181 ? 11.557 -13.050 6.749 1.00 97.81 181 ASP A C 1
ATOM 1418 O O . ASP A 1 181 ? 12.403 -12.783 5.891 1.00 97.81 181 ASP A O 1
ATOM 1422 N N . MET A 1 182 ? 10.935 -12.089 7.435 1.00 95.50 182 MET A N 1
ATOM 1423 C CA . MET A 1 182 ? 11.208 -10.668 7.221 1.00 95.50 182 MET A CA 1
ATOM 1424 C C . MET A 1 182 ? 12.702 -10.350 7.400 1.00 95.50 182 MET A C 1
ATOM 1426 O O . MET A 1 182 ? 13.302 -9.696 6.544 1.00 95.50 182 MET A O 1
ATOM 1430 N N . ASN A 1 183 ? 13.330 -10.842 8.472 1.00 95.94 183 ASN A N 1
ATOM 1431 C CA . ASN A 1 183 ? 14.756 -10.621 8.735 1.00 95.94 183 ASN A CA 1
ATOM 1432 C C . ASN A 1 183 ? 15.655 -11.329 7.711 1.00 95.94 183 ASN A C 1
ATOM 1434 O O . ASN A 1 183 ? 16.661 -10.765 7.256 1.00 95.94 183 ASN A O 1
ATOM 1438 N N . ARG A 1 184 ? 15.277 -12.545 7.302 1.00 97.94 184 ARG A N 1
ATOM 1439 C CA . ARG A 1 184 ? 15.967 -13.306 6.257 1.00 97.94 184 ARG A CA 1
ATOM 1440 C C . ARG A 1 184 ? 15.960 -12.550 4.927 1.00 97.94 184 ARG A C 1
ATOM 1442 O O . ARG A 1 184 ? 17.021 -12.365 4.325 1.00 97.94 184 ARG A O 1
ATOM 1449 N N . TYR A 1 185 ? 14.798 -12.073 4.477 1.00 97.19 185 TYR A N 1
ATOM 1450 C CA . TYR A 1 185 ? 14.676 -11.327 3.222 1.00 97.19 185 TYR A CA 1
ATOM 1451 C C . TYR A 1 185 ? 15.300 -9.935 3.295 1.00 97.19 185 TYR A C 1
ATOM 1453 O O . TYR A 1 185 ? 15.928 -9.515 2.325 1.00 97.19 185 TYR A O 1
ATOM 1461 N N . TYR A 1 186 ? 15.227 -9.253 4.441 1.00 96.56 186 TYR A N 1
ATOM 1462 C CA . TYR A 1 186 ? 15.950 -7.998 4.661 1.00 96.56 186 TYR A CA 1
ATOM 1463 C C . TYR A 1 186 ? 17.458 -8.181 4.460 1.00 96.56 186 TYR A C 1
ATOM 1465 O O . TYR A 1 186 ? 18.088 -7.421 3.726 1.00 96.56 186 TYR A O 1
ATOM 1473 N N . THR A 1 187 ? 18.033 -9.226 5.060 1.00 97.44 187 THR A N 1
ATOM 1474 C CA . THR A 1 187 ? 19.468 -9.513 4.954 1.00 97.44 187 THR A CA 1
ATOM 1475 C C . THR A 1 187 ? 19.850 -9.869 3.521 1.00 97.44 187 THR A C 1
ATOM 1477 O O . THR A 1 187 ? 20.821 -9.329 2.997 1.00 97.44 187 THR A O 1
ATOM 1480 N N . LYS A 1 188 ? 19.048 -10.711 2.860 1.00 97.75 188 LYS A N 1
ATOM 1481 C CA . LYS A 1 188 ? 19.242 -11.086 1.453 1.00 97.75 188 LYS A CA 1
ATOM 1482 C C . LYS A 1 188 ? 19.154 -9.885 0.506 1.00 97.75 188 LYS A C 1
ATOM 1484 O O . LYS A 1 188 ? 19.906 -9.821 -0.460 1.00 97.75 188 LYS A O 1
ATOM 1489 N N . LEU A 1 189 ? 18.240 -8.949 0.757 1.00 95.88 189 LEU A N 1
ATOM 1490 C CA . LEU A 1 189 ? 18.128 -7.724 -0.033 1.00 95.88 189 LEU A CA 1
ATOM 1491 C C . LEU A 1 189 ? 19.343 -6.822 0.205 1.00 95.88 189 LEU A C 1
ATOM 1493 O O . LEU A 1 189 ? 19.964 -6.365 -0.748 1.00 95.88 189 LEU A O 1
ATOM 1497 N N . ARG A 1 190 ? 19.736 -6.634 1.470 1.00 96.12 190 ARG A N 1
ATOM 1498 C CA . ARG A 1 190 ? 20.890 -5.813 1.857 1.00 96.12 190 ARG A CA 1
ATOM 1499 C C . ARG A 1 190 ? 22.188 -6.262 1.185 1.00 96.12 190 ARG A C 1
ATOM 1501 O O . ARG A 1 190 ? 22.989 -5.412 0.828 1.00 96.12 190 ARG A O 1
ATOM 1508 N N . THR A 1 191 ? 22.407 -7.565 1.006 1.00 96.94 191 THR A N 1
ATOM 1509 C CA . THR A 1 191 ? 23.627 -8.080 0.356 1.00 96.94 191 THR A CA 1
ATOM 1510 C C . THR A 1 191 ? 23.623 -7.952 -1.166 1.00 96.94 191 THR A C 1
ATOM 1512 O O . THR A 1 191 ? 24.677 -8.077 -1.778 1.00 96.94 191 THR A O 1
ATOM 1515 N N . ARG A 1 192 ? 22.460 -7.717 -1.783 1.00 95.88 192 ARG A N 1
ATOM 1516 C CA . ARG A 1 192 ? 22.300 -7.607 -3.243 1.00 95.88 192 ARG A CA 1
ATOM 1517 C C . ARG A 1 192 ? 22.151 -6.169 -3.732 1.00 95.88 192 ARG A C 1
ATOM 1519 O O . ARG A 1 192 ? 22.239 -5.928 -4.929 1.00 95.88 192 ARG A O 1
ATOM 1526 N N . MET A 1 193 ? 21.890 -5.231 -2.827 1.00 94.50 193 MET A N 1
ATOM 1527 C CA . MET A 1 193 ? 21.724 -3.823 -3.169 1.00 94.50 193 MET A CA 1
ATOM 1528 C C . MET A 1 193 ? 23.073 -3.106 -3.329 1.00 94.50 193 MET A C 1
ATOM 1530 O O . MET A 1 193 ? 24.010 -3.397 -2.581 1.00 94.50 193 MET A O 1
ATOM 1534 N N . PRO A 1 194 ? 23.160 -2.103 -4.224 1.00 95.31 194 PRO A N 1
ATOM 1535 C CA . PRO A 1 194 ? 24.313 -1.213 -4.297 1.00 95.31 194 PRO A CA 1
ATOM 1536 C C . PRO A 1 194 ? 24.582 -0.515 -2.958 1.00 95.31 194 PRO A C 1
ATOM 1538 O O . PRO A 1 194 ? 23.647 -0.090 -2.273 1.00 95.31 194 PRO A O 1
ATOM 1541 N N . ALA A 1 195 ? 25.862 -0.329 -2.616 1.00 95.50 195 ALA A N 1
ATOM 1542 C CA . ALA A 1 195 ? 26.285 0.276 -1.348 1.00 95.50 195 ALA A CA 1
ATOM 1543 C C . ALA A 1 195 ? 25.658 1.665 -1.108 1.00 95.50 195 ALA A C 1
ATOM 1545 O O . ALA A 1 195 ? 25.216 1.962 0.003 1.00 95.50 195 ALA A O 1
ATOM 1546 N N . ALA A 1 196 ? 25.540 2.473 -2.168 1.00 94.69 196 ALA A N 1
ATOM 1547 C CA . ALA A 1 196 ? 24.936 3.806 -2.129 1.00 94.69 196 ALA A CA 1
ATOM 1548 C C . ALA A 1 196 ? 23.459 3.803 -1.680 1.00 94.69 196 ALA A C 1
ATOM 1550 O O . ALA A 1 196 ? 22.996 4.766 -1.071 1.00 94.69 196 ALA A O 1
ATOM 1551 N N . SER A 1 197 ? 22.732 2.706 -1.914 1.00 94.94 197 SER A N 1
ATOM 1552 C CA . SER A 1 197 ? 21.302 2.579 -1.603 1.00 94.94 197 SER A CA 1
ATOM 1553 C C . SER A 1 197 ? 21.034 1.884 -0.260 1.00 94.94 197 SER A C 1
ATOM 1555 O O . SER A 1 197 ? 19.899 1.850 0.209 1.00 94.94 197 SER A O 1
ATOM 1557 N N . LEU A 1 198 ? 22.051 1.360 0.431 1.00 95.38 198 LEU A N 1
ATOM 1558 C CA . LEU A 1 198 ? 21.868 0.719 1.743 1.00 95.38 198 LEU A CA 1
AT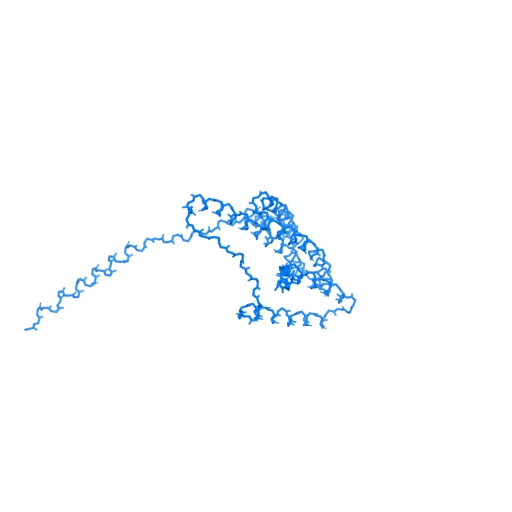OM 1559 C C . LEU A 1 198 ? 21.282 1.649 2.826 1.00 95.38 198 LEU A C 1
ATOM 1561 O O . LEU A 1 198 ? 20.453 1.182 3.618 1.00 95.38 198 LEU A O 1
ATOM 1565 N N . PRO A 1 199 ? 21.620 2.955 2.878 1.00 96.06 199 PRO A N 1
ATOM 1566 C CA . PRO A 1 199 ? 20.995 3.867 3.831 1.00 96.06 199 PRO A CA 1
ATOM 1567 C C . PRO A 1 199 ? 19.480 4.014 3.633 1.00 96.06 199 PRO A C 1
ATOM 1569 O O . PRO A 1 199 ? 18.759 4.182 4.619 1.00 96.06 199 PRO A O 1
ATOM 1572 N N . THR A 1 200 ? 18.969 3.935 2.395 1.00 95.06 200 THR A N 1
ATOM 1573 C CA . THR A 1 200 ? 17.518 4.027 2.136 1.00 95.06 200 THR A CA 1
ATOM 1574 C C . THR A 1 200 ? 16.799 2.789 2.667 1.00 95.06 200 THR A C 1
ATOM 1576 O O . THR A 1 200 ? 15.801 2.920 3.378 1.00 95.06 200 THR A O 1
ATOM 1579 N N . LEU A 1 201 ? 17.372 1.598 2.449 1.00 95.12 201 LEU A N 1
ATOM 1580 C CA . LEU A 1 201 ? 16.886 0.335 3.007 1.00 95.12 201 LEU A CA 1
ATOM 1581 C C . LEU A 1 201 ? 16.829 0.369 4.544 1.00 95.12 201 LEU A C 1
ATOM 1583 O O . LEU A 1 201 ? 15.817 -0.024 5.136 1.00 95.12 201 LEU A O 1
ATOM 1587 N N . GLY A 1 202 ? 17.890 0.862 5.189 1.00 94.12 202 GLY A N 1
ATOM 1588 C CA . GLY A 1 202 ? 17.970 0.973 6.647 1.00 94.12 202 GLY A CA 1
ATOM 1589 C C . GLY A 1 202 ? 16.931 1.936 7.230 1.00 94.12 202 GLY A C 1
ATOM 1590 O O . GLY A 1 202 ? 16.198 1.571 8.154 1.00 94.12 202 GLY A O 1
ATOM 1591 N N . ARG A 1 203 ? 16.808 3.146 6.661 1.00 94.50 203 ARG A N 1
ATOM 1592 C CA . ARG A 1 203 ? 15.820 4.148 7.102 1.00 94.50 203 ARG A CA 1
ATOM 1593 C C . ARG A 1 203 ? 14.386 3.642 6.949 1.00 94.50 203 ARG A C 1
ATOM 1595 O O . ARG A 1 203 ? 13.634 3.657 7.929 1.00 94.50 203 ARG A O 1
ATOM 1602 N N . ARG A 1 204 ? 14.049 3.106 5.770 1.00 95.56 204 ARG A N 1
ATOM 1603 C CA . ARG A 1 204 ? 12.751 2.480 5.488 1.00 95.56 204 ARG A CA 1
ATOM 1604 C C . ARG A 1 204 ? 12.418 1.418 6.526 1.00 95.56 204 ARG A C 1
ATOM 1606 O O . ARG A 1 204 ? 11.343 1.460 7.118 1.00 95.56 204 ARG A O 1
ATOM 1613 N N . SER A 1 205 ? 13.340 0.488 6.781 1.00 92.38 205 SER A N 1
ATOM 1614 C CA . SER A 1 205 ? 13.095 -0.648 7.682 1.00 92.38 205 SER A CA 1
ATOM 1615 C C . SER A 1 205 ? 12.900 -0.190 9.126 1.00 92.38 205 SER A C 1
ATOM 1617 O O . SER A 1 205 ? 11.972 -0.631 9.799 1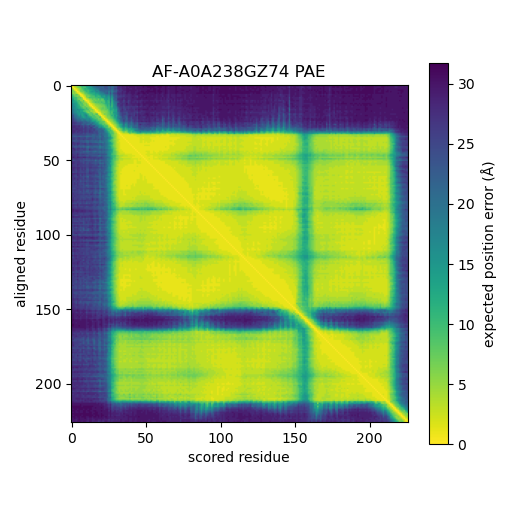.00 92.38 205 SER A O 1
ATOM 1619 N N . ALA A 1 206 ? 13.695 0.779 9.587 1.00 92.38 206 ALA A N 1
ATOM 1620 C CA . ALA A 1 206 ? 13.523 1.369 10.911 1.00 92.38 206 ALA A CA 1
ATOM 1621 C C . ALA A 1 206 ? 12.159 2.067 11.072 1.00 92.38 206 ALA A C 1
ATOM 1623 O O . ALA A 1 206 ? 11.520 1.949 12.123 1.00 92.38 206 ALA A O 1
ATOM 1624 N N . ARG A 1 207 ? 11.684 2.790 10.047 1.00 92.88 207 ARG A N 1
ATOM 1625 C CA . ARG A 1 207 ? 10.350 3.413 10.071 1.00 92.88 207 ARG A CA 1
ATOM 1626 C C . ARG A 1 207 ? 9.222 2.389 9.992 1.00 92.88 207 ARG A C 1
ATOM 1628 O O . ARG A 1 207 ? 8.269 2.519 10.756 1.00 92.88 207 ARG A O 1
ATOM 1635 N N . GLY A 1 208 ? 9.364 1.353 9.167 1.00 86.75 208 GLY A N 1
ATOM 1636 C CA . GLY A 1 208 ? 8.417 0.239 9.082 1.00 86.75 208 GLY A CA 1
ATOM 1637 C C . GLY A 1 208 ? 8.246 -0.472 10.427 1.00 86.75 208 GLY A C 1
ATOM 1638 O O . GLY A 1 208 ? 7.126 -0.604 10.917 1.00 86.75 208 GLY A O 1
ATOM 1639 N N . SER A 1 209 ? 9.349 -0.804 11.106 1.00 89.75 209 SER A N 1
ATOM 1640 C CA . SER A 1 209 ? 9.313 -1.392 12.453 1.00 89.75 209 SER A CA 1
ATOM 1641 C C . SER A 1 209 ? 8.625 -0.477 13.467 1.00 89.75 209 SER A C 1
ATOM 1643 O O . SER A 1 209 ? 7.822 -0.936 14.278 1.00 89.75 209 SER A O 1
ATOM 1645 N N . ARG A 1 210 ? 8.871 0.840 13.410 1.00 90.56 210 ARG A N 1
ATOM 1646 C CA . ARG A 1 210 ? 8.157 1.805 14.262 1.00 90.56 210 ARG A CA 1
ATOM 1647 C C . ARG A 1 210 ? 6.663 1.849 13.945 1.00 90.56 210 ARG A C 1
ATOM 1649 O O . ARG A 1 210 ? 5.875 1.929 14.884 1.00 90.56 210 ARG A O 1
ATOM 1656 N N . PHE A 1 211 ? 6.263 1.808 12.677 1.00 90.38 211 PHE A N 1
ATOM 1657 C CA . PHE A 1 211 ? 4.854 1.771 12.280 1.00 90.38 211 PHE A CA 1
ATOM 1658 C C . PHE A 1 211 ? 4.151 0.496 12.777 1.00 90.38 211 PHE A C 1
ATOM 1660 O O . PHE A 1 211 ? 3.075 0.595 13.367 1.00 90.38 211 PHE A O 1
ATOM 1667 N N . ALA A 1 212 ? 4.792 -0.669 12.639 1.00 85.38 212 ALA A N 1
ATOM 1668 C CA . ALA A 1 212 ? 4.271 -1.953 13.112 1.00 85.38 212 ALA A CA 1
ATOM 1669 C C . ALA A 1 212 ? 4.205 -2.050 14.651 1.00 85.38 212 ALA A C 1
ATOM 1671 O O . ALA A 1 212 ? 3.325 -2.704 15.214 1.00 85.38 212 ALA A O 1
ATOM 1672 N N . MET A 1 213 ? 5.114 -1.379 15.365 1.00 75.81 213 MET A N 1
ATOM 1673 C CA . MET A 1 213 ? 5.137 -1.397 16.826 1.00 75.81 213 MET A CA 1
ATOM 1674 C C . MET A 1 213 ? 4.125 -0.428 17.442 1.00 75.81 213 MET A C 1
ATOM 1676 O O . MET A 1 213 ? 4.281 0.795 17.416 1.00 75.81 213 MET A O 1
ATOM 1680 N N . ARG A 1 214 ? 3.155 -0.973 18.178 1.00 61.84 214 ARG A N 1
ATOM 1681 C CA . ARG A 1 214 ? 2.364 -0.183 19.127 1.00 61.84 214 ARG A CA 1
ATOM 1682 C C . ARG A 1 214 ? 3.224 0.137 20.350 1.00 61.84 214 ARG A C 1
ATOM 1684 O O . ARG A 1 214 ? 3.696 -0.772 21.029 1.00 61.84 214 ARG A O 1
ATOM 1691 N N . ARG A 1 215 ? 3.422 1.428 20.656 1.00 49.22 215 ARG A N 1
ATOM 1692 C CA . ARG A 1 215 ? 4.186 1.863 21.842 1.00 49.22 215 ARG A CA 1
ATOM 1693 C C . ARG A 1 215 ? 3.582 1.191 23.086 1.00 49.22 215 ARG A C 1
ATOM 1695 O O . ARG A 1 215 ? 2.425 1.453 23.422 1.00 49.22 215 ARG A O 1
ATOM 1702 N N . ARG A 1 216 ? 4.345 0.333 23.776 1.00 42.66 216 ARG A N 1
ATOM 1703 C CA . ARG A 1 216 ? 4.017 -0.043 25.157 1.00 42.66 216 ARG A CA 1
ATOM 1704 C C . ARG A 1 216 ? 4.070 1.252 25.965 1.00 42.66 216 ARG A C 1
ATOM 1706 O O . ARG A 1 216 ? 5.116 1.895 26.014 1.00 42.66 216 ARG A O 1
ATOM 1713 N N . ARG A 1 217 ? 2.956 1.670 26.575 1.00 41.06 217 ARG A N 1
ATOM 1714 C CA . ARG A 1 217 ? 3.059 2.593 27.710 1.00 41.06 217 ARG A CA 1
ATOM 1715 C C . ARG A 1 217 ? 3.837 1.832 28.775 1.00 41.06 217 ARG A C 1
ATOM 1717 O O . ARG A 1 217 ? 3.366 0.794 29.233 1.00 41.06 217 ARG A O 1
ATOM 1724 N N . SER A 1 218 ? 5.031 2.313 29.105 1.00 34.12 218 SER A N 1
ATOM 1725 C CA . SER A 1 218 ? 5.717 1.909 30.324 1.00 34.12 218 SER A CA 1
ATOM 1726 C C . SER A 1 218 ? 4.819 2.328 31.486 1.00 34.12 218 SER A C 1
ATOM 1728 O O . SER A 1 218 ? 4.722 3.508 31.806 1.00 34.12 218 SER A O 1
ATOM 1730 N N . SER A 1 219 ? 4.060 1.386 32.042 1.00 36.31 219 SER A N 1
ATOM 1731 C CA . SER A 1 219 ? 3.492 1.535 33.377 1.00 36.31 219 SER A CA 1
ATOM 1732 C C . SER A 1 219 ? 4.499 0.888 34.312 1.00 36.31 219 SER A C 1
ATOM 1734 O O . SER A 1 219 ? 4.405 -0.285 34.645 1.00 36.31 219 SER A O 1
ATOM 1736 N N . ALA A 1 220 ? 5.552 1.641 34.602 1.00 39.59 220 ALA A N 1
ATOM 1737 C CA . ALA A 1 220 ? 6.558 1.289 35.585 1.00 39.59 220 ALA A CA 1
ATOM 1738 C C . ALA A 1 220 ? 7.044 2.586 36.228 1.00 39.59 220 ALA A C 1
ATOM 1740 O O . ALA A 1 220 ? 8.116 3.061 35.869 1.00 39.59 220 ALA A O 1
ATOM 1741 N N . ARG A 1 221 ? 6.208 3.187 37.095 1.00 42.94 221 ARG A N 1
ATOM 1742 C CA . ARG A 1 221 ? 6.633 3.944 38.293 1.00 42.94 221 ARG A CA 1
ATOM 1743 C C . ARG A 1 221 ? 5.434 4.467 39.111 1.00 42.94 221 ARG A C 1
ATOM 1745 O O . ARG A 1 221 ? 5.141 5.652 39.061 1.00 42.94 221 ARG A O 1
ATOM 1752 N N . THR A 1 222 ? 4.734 3.609 39.858 1.00 37.28 222 THR A N 1
ATOM 1753 C CA . THR A 1 222 ? 4.047 4.020 41.110 1.00 37.28 222 THR A CA 1
ATOM 1754 C C . THR A 1 222 ? 3.736 2.784 41.953 1.00 37.28 222 THR A C 1
ATOM 1756 O O . THR A 1 222 ? 2.614 2.300 42.016 1.00 37.28 222 THR A O 1
ATOM 1759 N N . SER A 1 223 ? 4.772 2.191 42.530 1.00 38.19 223 SER A N 1
ATOM 1760 C CA . SER A 1 223 ? 4.662 1.299 43.688 1.00 38.19 223 SER A CA 1
ATOM 1761 C C . SER A 1 223 ? 6.033 1.303 44.342 1.00 38.19 223 SER A C 1
ATOM 1763 O O . SER A 1 223 ? 6.866 0.441 44.087 1.00 38.19 223 SER A O 1
ATOM 1765 N N . ALA A 1 224 ? 6.295 2.381 45.069 1.00 35.06 224 ALA A N 1
ATOM 1766 C CA . ALA A 1 224 ? 7.318 2.444 46.091 1.00 35.06 224 ALA A CA 1
ATOM 1767 C C . ALA A 1 224 ? 6.772 3.377 47.179 1.00 35.06 224 ALA A C 1
ATOM 1769 O O . ALA A 1 224 ? 6.515 4.547 46.898 1.00 35.06 224 ALA A O 1
ATOM 1770 N N . SER A 1 225 ? 6.581 2.790 48.362 1.00 34.16 225 SER A N 1
ATOM 1771 C CA . SER A 1 225 ? 6.486 3.429 49.679 1.00 34.16 225 SER A CA 1
ATOM 1772 C C . SER A 1 225 ? 5.144 4.064 50.076 1.00 34.16 225 SER A C 1
ATOM 1774 O O . SER A 1 225 ? 4.921 5.259 49.903 1.00 34.16 225 SER A O 1
ATOM 1776 N N . ILE A 1 226 ? 4.284 3.235 50.679 1.00 34.91 226 ILE A N 1
ATOM 1777 C CA . ILE A 1 226 ? 3.874 3.433 52.082 1.00 34.91 226 ILE A CA 1
ATOM 1778 C C . ILE A 1 226 ? 4.622 2.368 52.880 1.00 34.91 226 ILE A C 1
ATOM 1780 O O . ILE A 1 226 ? 4.710 1.236 52.346 1.00 34.91 226 ILE A O 1
#